Protein AF-A0A9P9ILY7-F1 (afdb_monomer_lite)

Sequence (264 aa):
MGQLRSSLEQYFLDFPSRLLRLRDLEHVYQAEAMVWLHGIYIISYVSRDMFDLMLSNSWASKPEFYSAYEHSLLLAEVIPTVLRLDLGAQTLSPATVFFVLLSSIVTAVALWQFHVPLGEGQSTSILGVPDSLFASVNAHLKLLNAFWQRDTRYDIDLIEAVFTILSTLSKNLDHENYTSLQASLVHLAHYRWCQGGLGINKLTESAVRSGWYPDHQHWQVYVQLVSSTIEADTHQRKMAIESLGRSDARVCQSGFFDLNIRFV

Secondary structure (DSSP, 8-state):
-HHHHHHHHHHHHSS-HHHHBGGG--SHHHHHHHHHHHHHHHHHHS-S-HHHHHT-TTGGGSHHHHHHHHHHHHHHHHHHHHHHH-TT--S--HHHHHHHHHHHHHHHHHHHTTEEE-SSSS-EEE----HHHHHHHHHHHHHHHHHHT-TTTS-HHHHHHHHHHHHHHTS-B-HHHHHHHHHHHHHHHTEEEETTTTEEEEPPHHHHHHHH---HHHHHHHHHHHHHS-STTHHHHHHHHHHHTSSTT-SS-TTB--------

pLDDT: mean 80.29, std 16.29, range [40.22, 98.44]

Radius of gyration: 18.76 Å; chains: 1; bounding box: 50×50×45 Å

Organism: NCBI:txid307937

Structure (mmCIF, N/CA/C/O backbone):
data_AF-A0A9P9ILY7-F1
#
_entry.id   AF-A0A9P9ILY7-F1
#
loop_
_atom_site.group_PDB
_atom_site.id
_atom_site.type_symbol
_atom_site.label_atom_id
_atom_site.label_alt_id
_atom_site.label_comp_id
_atom_site.label_asym_id
_atom_site.label_entity_id
_atom_site.label_seq_id
_atom_site.pdbx_PDB_ins_code
_atom_site.Cartn_x
_atom_site.Cartn_y
_atom_site.Cartn_z
_atom_site.occupancy
_atom_site.B_iso_or_equiv
_atom_site.auth_seq_id
_atom_site.auth_comp_id
_atom_site.auth_asym_id
_atom_site.auth_atom_id
_atom_site.pdbx_PDB_model_num
ATOM 1 N N . MET A 1 1 ? -3.200 -33.135 13.075 1.00 42.03 1 MET A N 1
ATOM 2 C CA . MET A 1 1 ? -3.051 -31.832 12.383 1.00 42.03 1 MET A CA 1
ATOM 3 C C . MET A 1 1 ? -4.179 -31.543 11.393 1.00 42.03 1 MET A C 1
ATOM 5 O O . MET A 1 1 ? -4.686 -30.434 11.439 1.00 42.03 1 MET A O 1
ATOM 9 N N . GLY A 1 2 ? -4.630 -32.502 10.568 1.00 44.59 2 GLY A N 1
ATOM 10 C CA . GLY A 1 2 ? -5.735 -32.277 9.613 1.00 44.59 2 GLY A CA 1
ATOM 11 C C . GLY A 1 2 ? -7.056 -31.806 10.242 1.00 44.59 2 GLY A C 1
ATOM 12 O O . GLY A 1 2 ? -7.640 -30.849 9.761 1.00 44.59 2 GLY A O 1
ATOM 13 N N . GLN A 1 3 ? -7.468 -32.385 11.377 1.00 41.16 3 GLN A N 1
ATOM 14 C CA . GLN A 1 3 ? -8.697 -31.979 12.078 1.00 41.16 3 GLN A CA 1
ATOM 15 C C . GLN A 1 3 ? -8.677 -30.532 12.586 1.00 41.16 3 GLN A C 1
ATOM 17 O O . GLN A 1 3 ? -9.677 -29.846 12.456 1.00 41.16 3 GLN A O 1
ATOM 22 N N . LEU A 1 4 ? -7.547 -30.045 13.117 1.00 45.38 4 LEU A N 1
ATOM 23 C CA . LEU A 1 4 ? -7.445 -28.667 13.613 1.00 45.38 4 LEU A CA 1
ATOM 24 C C . LEU A 1 4 ? -7.577 -27.655 12.466 1.00 45.38 4 LEU A C 1
ATOM 26 O O . LEU A 1 4 ? -8.240 -26.636 12.619 1.00 45.38 4 LEU A O 1
ATOM 30 N N . ARG A 1 5 ? -6.984 -27.970 11.306 1.00 44.09 5 ARG A N 1
ATOM 31 C CA . ARG A 1 5 ? -7.111 -27.170 10.084 1.00 44.09 5 ARG A CA 1
ATOM 32 C C . ARG A 1 5 ? -8.561 -27.129 9.602 1.00 44.09 5 ARG A C 1
ATOM 34 O O . ARG A 1 5 ? -9.082 -26.040 9.410 1.00 44.09 5 ARG A O 1
ATOM 41 N N . SER A 1 6 ? -9.221 -28.283 9.509 1.00 45.59 6 SER A N 1
ATOM 42 C CA . SER A 1 6 ? -10.635 -28.363 9.121 1.00 45.59 6 SER A CA 1
ATOM 43 C C . SER A 1 6 ? -11.555 -27.649 10.113 1.00 45.59 6 SER A C 1
ATOM 45 O O . SER A 1 6 ? -12.516 -27.017 9.704 1.00 45.59 6 SER A O 1
ATOM 47 N N . SER A 1 7 ? -11.257 -27.701 11.414 1.00 50.34 7 SER A N 1
ATOM 48 C CA . SER A 1 7 ? -12.014 -26.983 12.444 1.00 50.34 7 SER A CA 1
ATOM 49 C C . SER A 1 7 ? -11.802 -25.470 12.400 1.00 50.34 7 SER A C 1
ATOM 5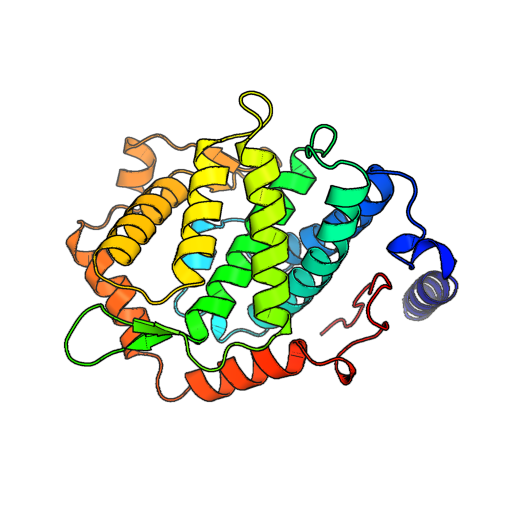1 O O . SER A 1 7 ? -12.748 -24.734 12.655 1.00 50.34 7 SER A O 1
ATOM 53 N N . LEU A 1 8 ? -10.599 -24.994 12.065 1.00 49.47 8 LEU A N 1
ATOM 54 C CA . LEU A 1 8 ? -10.326 -23.567 11.865 1.00 49.47 8 LEU A CA 1
ATOM 55 C C . LEU A 1 8 ? -10.979 -23.044 10.582 1.00 49.47 8 LEU A C 1
ATOM 57 O O . LEU A 1 8 ? -11.620 -22.001 10.628 1.00 49.47 8 LEU A O 1
ATOM 61 N N . GLU A 1 9 ? -10.881 -23.778 9.470 1.00 48.22 9 GLU A N 1
ATOM 62 C CA . GLU A 1 9 ? -11.623 -23.470 8.238 1.00 48.22 9 GLU A CA 1
ATOM 63 C C . GLU A 1 9 ? -13.126 -23.416 8.505 1.00 48.22 9 GLU A C 1
ATOM 65 O O . GLU A 1 9 ? -13.762 -22.421 8.180 1.00 48.22 9 GLU A O 1
ATOM 70 N N . GLN A 1 10 ? -13.685 -24.436 9.160 1.00 52.62 10 GLN A N 1
ATOM 71 C CA . GLN A 1 10 ? -15.107 -24.481 9.492 1.00 52.62 10 GLN A CA 1
ATOM 72 C C . GLN A 1 10 ? -15.509 -23.328 10.422 1.00 52.62 10 GLN A C 1
ATOM 74 O O . GLN A 1 10 ? -16.536 -22.707 10.199 1.00 52.62 10 GLN A O 1
ATOM 79 N N . TYR A 1 11 ? -14.680 -22.970 11.406 1.00 53.69 11 TYR A N 1
ATOM 80 C CA . TYR A 1 11 ? -14.912 -21.815 12.279 1.00 53.69 11 TYR A CA 1
ATOM 81 C C . TYR A 1 11 ? -14.905 -20.478 11.520 1.00 53.69 11 TYR A C 1
ATOM 83 O O . TYR A 1 11 ? -15.702 -19.595 11.827 1.00 53.69 11 TYR A O 1
ATOM 91 N N . PHE A 1 12 ? -14.032 -20.320 10.524 1.00 51.62 12 PHE A N 1
ATOM 92 C CA . PHE A 1 12 ? -14.008 -19.134 9.667 1.00 51.62 12 PHE A CA 1
ATOM 93 C C . PHE A 1 12 ? -15.164 -19.106 8.654 1.00 51.62 12 PHE A C 1
ATOM 95 O O . PHE A 1 12 ? -15.660 -18.028 8.335 1.00 51.62 12 PHE A O 1
ATOM 102 N N . LEU A 1 13 ? -15.628 -20.269 8.192 1.00 50.56 13 LEU A N 1
ATOM 103 C CA . LEU A 1 13 ? -16.811 -20.410 7.334 1.00 50.56 13 LEU A CA 1
ATOM 104 C C . LEU A 1 13 ? -18.122 -20.180 8.108 1.00 50.56 13 LEU A C 1
ATOM 106 O O . LEU A 1 13 ? -19.048 -19.570 7.576 1.00 50.56 13 LEU A O 1
ATOM 110 N N . ASP A 1 14 ? -18.179 -20.619 9.367 1.00 49.53 14 ASP A N 1
ATOM 111 C CA . ASP A 1 14 ? -19.305 -20.431 10.291 1.00 49.53 14 ASP A CA 1
ATOM 112 C C . ASP A 1 14 ? -19.244 -19.075 11.019 1.00 49.53 14 ASP A C 1
ATOM 114 O O . ASP A 1 14 ? -20.145 -18.731 11.794 1.00 49.53 14 ASP A O 1
ATOM 118 N N . PHE A 1 15 ? -18.191 -18.285 10.775 1.00 54.12 15 PHE A N 1
ATOM 119 C CA . PHE A 1 15 ? -18.042 -16.947 11.332 1.00 54.12 15 PHE A CA 1
ATOM 120 C C . PHE A 1 15 ? -19.256 -16.102 10.920 1.00 54.12 15 PHE A C 1
ATOM 122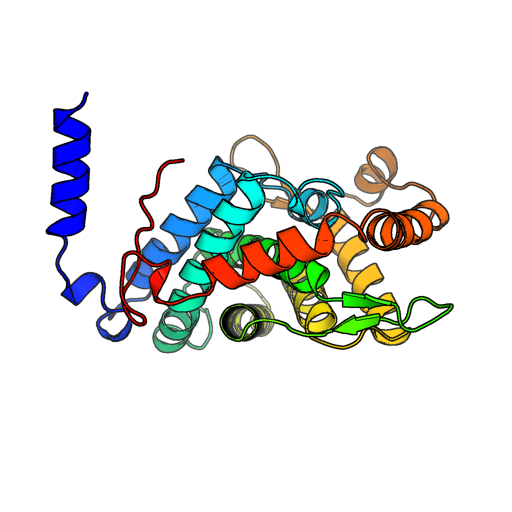 O O . PHE A 1 15 ? -19.678 -16.165 9.761 1.00 54.12 15 PHE A O 1
ATOM 129 N N . PRO A 1 16 ? -19.865 -15.314 11.828 1.00 57.75 16 PRO A N 1
ATOM 130 C CA . PRO A 1 16 ? -21.135 -14.664 11.539 1.00 57.75 16 PRO A CA 1
ATOM 131 C C . PRO A 1 16 ? -21.026 -13.819 10.271 1.00 57.75 16 PRO A C 1
ATOM 133 O O . PRO A 1 16 ? -20.317 -12.818 10.241 1.00 57.75 16 PRO A O 1
ATOM 136 N N . SER A 1 17 ? -21.765 -14.187 9.225 1.00 58.94 17 SER A N 1
ATOM 137 C CA . SER A 1 17 ? -21.685 -13.529 7.912 1.00 58.94 17 SER A CA 1
ATOM 138 C C . SER A 1 17 ? -22.018 -12.032 7.954 1.00 58.94 17 SER A C 1
ATOM 140 O O . SER A 1 17 ? -21.621 -11.278 7.070 1.00 58.94 17 SER A O 1
ATOM 142 N N . ARG A 1 18 ? -22.708 -11.588 9.014 1.00 57.62 18 ARG A N 1
ATOM 143 C CA . ARG A 1 18 ? -22.929 -10.174 9.350 1.00 57.62 18 ARG A CA 1
ATOM 144 C C . ARG A 1 18 ? -21.641 -9.453 9.766 1.00 57.62 18 ARG A C 1
ATOM 146 O O . ARG A 1 18 ? -21.440 -8.328 9.351 1.00 57.62 18 ARG A O 1
ATOM 153 N N . LEU A 1 19 ? -20.743 -10.100 10.511 1.00 58.19 19 LEU A N 1
ATOM 154 C CA . LEU A 1 19 ? -19.447 -9.525 10.905 1.00 58.19 19 LEU A CA 1
ATOM 155 C C . LEU A 1 19 ? -18.452 -9.447 9.741 1.00 58.19 19 LEU A C 1
ATOM 157 O O . LEU A 1 19 ? -17.488 -8.695 9.815 1.00 58.19 19 LEU A O 1
ATOM 161 N N . LEU A 1 20 ? -18.691 -10.204 8.666 1.00 75.31 20 LEU A N 1
ATOM 162 C CA . LEU A 1 20 ? -17.900 -10.120 7.441 1.00 75.31 20 LEU A CA 1
ATOM 163 C C . LEU A 1 20 ? -18.381 -8.990 6.528 1.00 75.31 20 LEU A C 1
ATOM 165 O O . LEU A 1 20 ? -17.623 -8.521 5.694 1.00 75.31 20 LEU A O 1
ATOM 169 N N . ARG A 1 21 ? -19.618 -8.504 6.653 1.00 86.38 21 ARG A N 1
ATOM 170 C CA . ARG A 1 21 ? -20.093 -7.397 5.816 1.00 86.38 21 ARG A CA 1
ATOM 171 C C . ARG A 1 21 ? -19.464 -6.093 6.276 1.00 86.38 21 ARG A C 1
ATOM 173 O O . ARG A 1 21 ? -19.752 -5.606 7.363 1.00 86.38 21 ARG A O 1
ATOM 180 N N . LEU A 1 22 ? -18.697 -5.461 5.398 1.00 88.00 22 LEU A N 1
ATOM 181 C CA . LEU A 1 22 ? -17.999 -4.208 5.698 1.00 88.00 22 LEU A CA 1
ATOM 182 C C . LEU A 1 22 ? -18.965 -3.086 6.121 1.00 88.00 22 LEU A C 1
ATOM 184 O O . LEU A 1 22 ? -18.689 -2.287 7.016 1.00 88.00 22 LEU A O 1
ATOM 188 N N . ARG A 1 23 ? -20.158 -3.055 5.521 1.00 89.62 23 ARG A N 1
ATOM 189 C CA . ARG A 1 23 ? -21.201 -2.078 5.870 1.00 89.62 23 ARG A CA 1
ATOM 190 C C . ARG A 1 23 ? -21.805 -2.287 7.267 1.00 89.62 23 ARG A C 1
ATOM 192 O O . ARG A 1 23 ? -22.348 -1.336 7.814 1.00 89.62 23 ARG A O 1
ATOM 199 N N . ASP A 1 24 ? -21.724 -3.503 7.806 1.00 89.06 24 ASP A N 1
ATOM 200 C CA . ASP A 1 24 ? -22.320 -3.878 9.092 1.00 89.06 24 ASP A CA 1
ATOM 201 C C . ASP A 1 24 ? -21.330 -3.620 10.257 1.00 89.06 24 ASP A C 1
ATOM 203 O O . ASP A 1 24 ? -21.686 -3.816 11.415 1.00 89.06 24 ASP A O 1
ATOM 207 N N . LEU A 1 25 ? -20.096 -3.163 9.981 1.00 88.50 25 LEU A N 1
ATOM 208 C CA . LEU A 1 25 ? -19.143 -2.767 11.025 1.00 88.50 25 LEU A CA 1
ATOM 209 C C . LEU A 1 25 ? -19.593 -1.479 11.722 1.00 88.50 25 LEU A C 1
ATOM 211 O O . LEU A 1 25 ? -19.920 -0.484 11.065 1.00 88.50 25 LEU A O 1
ATOM 215 N N . GLU A 1 26 ? -19.545 -1.479 13.050 1.00 90.31 26 GLU A N 1
ATOM 216 C CA . GLU A 1 26 ? -20.004 -0.373 13.903 1.00 90.31 26 GLU A CA 1
ATOM 217 C C . GLU A 1 26 ? -18.848 0.334 14.616 1.00 90.31 26 GLU A C 1
ATOM 219 O O . GLU A 1 26 ? -18.979 1.489 15.026 1.00 90.31 26 GLU A O 1
ATOM 224 N N . HIS A 1 27 ? -17.699 -0.332 14.753 1.00 89.75 27 HIS A N 1
ATOM 225 C CA . HIS A 1 27 ? -16.575 0.173 15.530 1.00 89.75 27 HIS A CA 1
ATOM 226 C C . HIS A 1 27 ? -15.256 0.116 14.766 1.00 89.75 27 HIS A C 1
ATOM 228 O O . HIS A 1 27 ? -14.962 -0.849 14.061 1.00 89.75 27 HIS A O 1
ATOM 234 N N . VAL A 1 28 ? -14.419 1.133 14.981 1.00 91.00 28 VAL A N 1
ATOM 235 C CA . VAL A 1 28 ? -13.117 1.283 14.313 1.00 91.00 28 VAL A CA 1
ATOM 236 C C . VAL A 1 28 ? -12.218 0.068 14.536 1.00 91.00 28 VAL A C 1
ATOM 238 O O . VAL A 1 28 ? -11.652 -0.442 13.576 1.00 91.00 28 VAL A O 1
ATOM 241 N N . TYR A 1 29 ? -12.164 -0.467 15.762 1.00 89.62 29 TYR A N 1
ATOM 242 C CA . TYR A 1 29 ? -11.319 -1.623 16.082 1.00 89.62 29 TYR A CA 1
ATOM 243 C C . TYR A 1 29 ? -11.669 -2.880 15.262 1.00 89.62 29 TYR A C 1
ATOM 245 O O . TYR A 1 29 ? -10.809 -3.731 15.051 1.00 89.62 29 TYR A O 1
ATOM 253 N N . GLN A 1 30 ? -12.916 -3.015 14.787 1.00 91.06 30 GLN A N 1
ATOM 254 C CA . GLN A 1 30 ? -13.325 -4.138 13.937 1.00 91.06 30 GLN A CA 1
ATOM 255 C C . GLN A 1 30 ? -12.697 -4.007 12.547 1.00 91.06 30 GLN A C 1
ATOM 257 O O . GLN A 1 30 ? -12.145 -4.970 12.021 1.00 91.06 30 GLN A O 1
ATOM 262 N N . ALA A 1 31 ? -12.735 -2.798 11.982 1.00 92.00 31 ALA A N 1
ATOM 263 C CA . ALA A 1 31 ? -12.084 -2.499 10.713 1.00 92.00 31 ALA A CA 1
ATOM 264 C C . ALA A 1 31 ? -10.550 -2.566 10.842 1.00 92.00 31 ALA A C 1
ATOM 266 O O . ALA A 1 31 ? -9.883 -3.075 9.945 1.00 92.00 31 ALA A O 1
ATOM 267 N N . GLU A 1 32 ? -9.979 -2.138 11.972 1.00 93.62 32 GLU A N 1
ATOM 268 C CA . GLU A 1 32 ? -8.547 -2.313 12.241 1.00 93.62 32 GLU A CA 1
ATOM 269 C C . GLU A 1 32 ? -8.145 -3.782 12.284 1.00 93.62 32 GLU A C 1
ATOM 271 O O . GLU A 1 32 ? -7.159 -4.145 11.655 1.00 93.62 32 GLU A O 1
ATOM 276 N N . ALA A 1 33 ? -8.912 -4.642 12.957 1.00 91.06 33 ALA A N 1
ATOM 277 C CA . ALA A 1 33 ? -8.620 -6.073 13.003 1.00 91.06 33 ALA A CA 1
ATOM 278 C C . ALA A 1 33 ? -8.577 -6.700 11.596 1.00 91.06 33 ALA A C 1
ATOM 280 O O . ALA A 1 33 ? -7.723 -7.543 11.318 1.00 91.06 33 ALA A O 1
ATOM 281 N N . MET A 1 34 ? -9.449 -6.247 10.691 1.00 92.25 34 MET A N 1
ATOM 282 C CA . MET A 1 34 ? -9.445 -6.659 9.285 1.00 92.25 34 MET A CA 1
ATOM 283 C C . MET A 1 34 ? -8.199 -6.166 8.533 1.00 92.25 34 MET A C 1
ATOM 285 O O . MET A 1 34 ? -7.558 -6.947 7.830 1.00 92.25 34 MET A O 1
ATOM 289 N N . VAL A 1 35 ? -7.802 -4.902 8.728 1.00 94.12 35 VAL A N 1
ATOM 290 C CA . VAL A 1 35 ? -6.542 -4.361 8.182 1.00 94.12 35 VAL A CA 1
ATOM 291 C C . VAL A 1 35 ? -5.338 -5.137 8.718 1.00 94.12 35 VAL A C 1
ATOM 293 O O . VAL A 1 35 ? -4.435 -5.482 7.958 1.00 94.12 35 VAL A O 1
ATOM 296 N N . TRP A 1 36 ? -5.326 -5.444 10.014 1.00 93.38 36 TRP A N 1
ATOM 297 C CA . TRP A 1 36 ? -4.245 -6.174 10.666 1.00 93.38 36 TRP A CA 1
ATOM 298 C C . TRP A 1 36 ? -4.113 -7.588 10.132 1.00 93.38 36 TRP A C 1
ATOM 300 O O . TRP A 1 36 ? -2.989 -8.036 9.952 1.00 93.38 36 TRP A O 1
ATOM 310 N N . LEU A 1 37 ? -5.213 -8.288 9.849 1.00 91.06 37 LEU A N 1
ATOM 311 C CA . LEU A 1 37 ? -5.141 -9.640 9.297 1.00 91.06 37 LEU A CA 1
ATOM 312 C C . LEU A 1 37 ? -4.317 -9.664 8.001 1.00 91.06 37 LEU A C 1
ATOM 314 O O . LEU A 1 37 ? -3.371 -10.441 7.875 1.00 91.06 37 LEU A O 1
ATOM 318 N N . HIS A 1 38 ? -4.638 -8.774 7.062 1.00 91.69 38 HIS A N 1
ATOM 319 C CA . HIS A 1 38 ? -3.914 -8.667 5.796 1.00 91.69 38 HIS A CA 1
ATOM 320 C C . HIS A 1 38 ? -2.511 -8.086 5.977 1.00 91.69 38 HIS A C 1
ATOM 322 O O . HIS A 1 38 ? -1.553 -8.595 5.400 1.00 91.69 38 HIS A O 1
ATOM 328 N N . GLY A 1 39 ? -2.359 -7.075 6.832 1.00 91.75 39 GLY A N 1
ATOM 329 C CA . GLY A 1 39 ? -1.067 -6.472 7.142 1.00 91.75 39 GLY A CA 1
ATOM 330 C C . GLY A 1 39 ? -0.072 -7.459 7.757 1.00 91.75 39 GLY A C 1
ATOM 331 O O . GLY A 1 39 ? 1.080 -7.515 7.326 1.00 91.75 39 GLY A O 1
ATOM 332 N N . ILE A 1 40 ? -0.521 -8.282 8.712 1.00 89.75 40 ILE A N 1
ATOM 333 C CA . ILE A 1 40 ? 0.273 -9.343 9.351 1.00 89.75 40 ILE A CA 1
ATOM 334 C C . ILE A 1 40 ? 0.734 -10.355 8.311 1.00 89.75 40 ILE A C 1
ATOM 336 O O . ILE A 1 40 ? 1.887 -10.783 8.349 1.00 89.75 40 ILE A O 1
ATOM 340 N N . TYR A 1 41 ? -0.133 -10.722 7.370 1.00 87.12 41 TYR A N 1
ATOM 341 C CA . TYR A 1 41 ? 0.249 -11.626 6.296 1.00 87.12 41 TYR A CA 1
ATOM 342 C C . TYR A 1 41 ? 1.381 -11.025 5.449 1.00 87.12 41 TYR A C 1
ATOM 344 O O . TYR A 1 41 ? 2.425 -11.659 5.285 1.00 87.12 41 TYR A O 1
ATOM 352 N N . ILE A 1 42 ? 1.231 -9.774 4.998 1.00 89.44 42 ILE A N 1
ATOM 353 C CA . ILE A 1 42 ? 2.251 -9.087 4.190 1.00 89.44 42 ILE A CA 1
ATOM 354 C C . ILE A 1 42 ? 3.599 -9.042 4.932 1.00 89.44 42 ILE A C 1
ATOM 356 O O . ILE A 1 42 ? 4.625 -9.389 4.357 1.00 89.44 42 ILE A O 1
ATOM 360 N N . ILE A 1 43 ? 3.632 -8.695 6.223 1.00 88.31 43 ILE A N 1
ATOM 361 C CA . ILE A 1 43 ? 4.909 -8.625 6.965 1.00 88.31 43 ILE A CA 1
ATOM 362 C C . ILE A 1 43 ? 5.531 -9.989 7.275 1.00 88.31 43 ILE A C 1
ATOM 364 O O . ILE A 1 43 ? 6.728 -10.054 7.557 1.00 88.31 43 ILE A O 1
ATOM 368 N N . SER A 1 44 ? 4.720 -11.048 7.307 1.00 82.81 44 SER A N 1
ATOM 369 C CA . SER A 1 44 ? 5.154 -12.391 7.704 1.00 82.81 44 SER A CA 1
ATOM 370 C C . SER A 1 44 ? 5.753 -13.158 6.530 1.00 82.81 44 SER A C 1
ATOM 372 O O . SER A 1 44 ? 6.707 -13.909 6.723 1.00 82.81 44 SER A O 1
ATOM 374 N N . TYR A 1 45 ? 5.212 -12.957 5.326 1.00 78.44 45 TYR A N 1
ATOM 375 C CA . TYR A 1 45 ? 5.622 -13.670 4.111 1.00 78.44 45 TYR A CA 1
ATOM 376 C C . TYR A 1 45 ? 6.458 -12.820 3.146 1.00 78.44 45 TYR A C 1
ATOM 378 O O . TYR A 1 45 ? 7.001 -13.346 2.177 1.00 78.44 45 TYR A O 1
ATOM 386 N N . VAL A 1 46 ? 6.600 -11.521 3.416 1.00 83.81 46 VAL A N 1
ATOM 387 C CA . VAL A 1 46 ? 7.423 -10.596 2.626 1.00 83.81 46 VAL A CA 1
ATOM 388 C C . VAL A 1 46 ? 8.416 -9.849 3.533 1.00 83.81 46 VAL A C 1
ATOM 390 O O . VAL A 1 46 ? 8.631 -10.199 4.693 1.00 83.81 46 VAL A O 1
ATOM 393 N N . SER A 1 47 ? 9.067 -8.812 3.000 1.00 80.81 47 SER A N 1
ATOM 394 C CA . SER A 1 47 ? 9.890 -7.888 3.770 1.00 80.81 47 SER A CA 1
ATOM 395 C C . SER A 1 47 ? 9.017 -6.874 4.507 1.00 80.81 47 SER A C 1
ATOM 397 O O . SER A 1 47 ? 7.923 -6.517 4.078 1.00 80.81 47 SER A O 1
ATOM 399 N N . ARG A 1 48 ? 9.552 -6.371 5.617 1.00 81.75 48 ARG A N 1
ATOM 400 C CA . ARG A 1 48 ? 8.987 -5.262 6.400 1.00 81.75 48 ARG A CA 1
ATOM 401 C C . ARG A 1 48 ? 9.557 -3.908 5.975 1.00 81.75 48 ARG A C 1
ATOM 403 O O . ARG A 1 48 ? 9.100 -2.869 6.442 1.00 81.75 48 ARG A O 1
ATOM 410 N N . ASP A 1 49 ? 10.579 -3.936 5.126 1.00 86.12 49 ASP A N 1
ATOM 411 C CA . ASP A 1 49 ? 11.334 -2.769 4.706 1.00 86.12 49 ASP A CA 1
ATOM 412 C C . ASP A 1 49 ? 10.772 -2.209 3.396 1.00 86.12 49 ASP A C 1
ATOM 414 O O . ASP A 1 49 ? 10.966 -2.774 2.320 1.00 86.12 49 ASP A O 1
ATOM 418 N N . MET A 1 50 ? 10.025 -1.111 3.509 1.00 89.81 50 MET A N 1
ATOM 419 C CA . MET A 1 50 ? 9.325 -0.487 2.386 1.00 89.81 50 MET A CA 1
ATOM 420 C C . MET A 1 50 ? 10.273 -0.006 1.284 1.00 89.81 50 MET A C 1
ATOM 422 O O . MET A 1 50 ? 9.932 -0.096 0.105 1.00 89.81 50 MET A O 1
ATOM 426 N N . PHE A 1 51 ? 11.458 0.479 1.655 1.00 86.31 51 PHE A N 1
ATOM 427 C CA . PHE A 1 51 ? 12.448 0.938 0.689 1.00 86.31 51 PHE A CA 1
ATOM 428 C C . PHE A 1 51 ? 13.000 -0.232 -0.128 1.00 86.31 51 PHE A C 1
ATOM 430 O O . PHE A 1 51 ? 12.996 -0.181 -1.358 1.00 86.31 51 PHE A O 1
ATOM 437 N N . ASP A 1 52 ? 13.392 -1.322 0.538 1.00 82.94 52 ASP A N 1
ATOM 438 C CA . ASP A 1 52 ? 13.910 -2.508 -0.152 1.00 82.94 52 ASP A CA 1
ATOM 439 C C . ASP A 1 52 ? 12.856 -3.135 -1.081 1.00 82.94 52 ASP A C 1
ATOM 441 O O . ASP A 1 52 ? 13.196 -3.624 -2.158 1.00 82.94 52 ASP A O 1
ATOM 445 N N . LEU A 1 53 ? 11.575 -3.112 -0.690 1.00 86.62 53 LEU A N 1
ATOM 446 C CA . LEU A 1 53 ? 10.476 -3.594 -1.532 1.00 86.62 53 LEU A CA 1
ATOM 447 C C . LEU A 1 53 ? 10.312 -2.759 -2.805 1.00 86.62 53 LEU A C 1
ATOM 449 O O . LEU A 1 53 ? 10.218 -3.335 -3.889 1.00 86.62 53 LEU A O 1
ATOM 453 N N . MET A 1 54 ? 10.322 -1.426 -2.692 1.00 85.19 54 MET A N 1
ATOM 454 C CA . MET A 1 54 ? 10.212 -0.523 -3.848 1.00 85.19 54 MET A CA 1
ATOM 455 C C . MET A 1 54 ? 11.329 -0.731 -4.871 1.00 85.19 54 MET A C 1
ATOM 457 O O . MET A 1 54 ? 11.106 -0.547 -6.065 1.00 85.19 54 MET A O 1
ATOM 461 N N . LEU A 1 55 ? 12.524 -1.100 -4.411 1.00 78.69 55 LEU A N 1
ATOM 462 C CA . LEU A 1 55 ? 13.718 -1.195 -5.253 1.00 78.69 55 LEU A CA 1
ATOM 463 C C . LEU A 1 55 ? 14.107 -2.614 -5.631 1.00 78.69 55 LEU A C 1
ATOM 465 O O . LEU A 1 55 ? 15.138 -2.833 -6.264 1.00 78.69 55 LEU A O 1
ATOM 469 N N . SER A 1 56 ? 13.318 -3.610 -5.250 1.00 77.56 56 SER A N 1
ATOM 470 C CA . SER A 1 56 ? 13.661 -4.982 -5.578 1.00 77.56 56 SER A CA 1
ATOM 471 C C . SER A 1 56 ? 13.345 -5.296 -7.042 1.00 77.56 56 SER A C 1
ATOM 473 O O . SER A 1 56 ? 12.213 -5.622 -7.395 1.00 77.56 56 SER A O 1
ATOM 475 N N . ASN A 1 57 ? 14.379 -5.303 -7.886 1.00 69.81 57 ASN A N 1
ATOM 476 C CA . ASN A 1 57 ? 14.264 -5.563 -9.331 1.00 69.81 57 ASN A CA 1
ATOM 477 C C . ASN A 1 57 ? 13.631 -6.917 -9.693 1.00 69.81 57 ASN A C 1
ATOM 479 O O . ASN A 1 57 ? 13.131 -7.087 -10.798 1.00 69.81 57 ASN A O 1
ATOM 483 N N . SER A 1 58 ? 13.677 -7.897 -8.787 1.00 79.88 58 SER A N 1
ATOM 484 C CA . SER A 1 58 ? 13.150 -9.247 -9.036 1.00 79.88 58 SER A CA 1
ATOM 485 C C . SER A 1 58 ? 11.856 -9.546 -8.293 1.00 79.88 58 SER A C 1
ATOM 487 O O . SER A 1 58 ? 11.224 -10.556 -8.583 1.00 79.88 58 SER A O 1
ATOM 489 N N . TRP A 1 59 ? 11.460 -8.721 -7.319 1.00 84.31 59 TRP A N 1
ATOM 490 C CA . TRP A 1 59 ? 10.371 -9.082 -6.414 1.00 84.31 59 TRP A CA 1
ATOM 491 C C . TRP A 1 59 ? 9.025 -9.184 -7.126 1.00 84.31 59 TRP A C 1
ATOM 493 O O . TRP A 1 59 ? 8.304 -10.143 -6.877 1.00 84.31 59 TRP A O 1
ATOM 503 N N . ALA A 1 60 ? 8.743 -8.297 -8.084 1.00 85.69 60 ALA A N 1
ATOM 504 C CA . ALA A 1 60 ? 7.520 -8.357 -8.889 1.00 85.69 60 ALA A CA 1
ATOM 505 C C . ALA A 1 60 ? 7.373 -9.668 -9.692 1.00 85.69 60 ALA A C 1
ATOM 507 O O . ALA A 1 60 ? 6.266 -10.036 -10.074 1.00 85.69 60 ALA A O 1
ATOM 508 N N . SER A 1 61 ? 8.467 -10.396 -9.936 1.00 85.00 61 SER A N 1
ATOM 509 C CA . SER A 1 61 ? 8.448 -11.704 -10.606 1.00 85.00 61 SER A CA 1
ATOM 510 C C . SER A 1 61 ? 8.254 -12.881 -9.643 1.00 85.00 61 SER A C 1
ATOM 512 O O . SER A 1 61 ? 8.202 -14.028 -10.085 1.00 85.00 61 SER A O 1
ATOM 514 N N . LYS A 1 62 ? 8.169 -12.641 -8.329 1.00 86.44 62 LYS A N 1
ATOM 515 C CA . LYS A 1 62 ? 8.098 -13.695 -7.311 1.00 86.44 62 LYS A CA 1
ATOM 516 C C . LYS A 1 62 ? 6.656 -13.974 -6.850 1.00 86.44 62 LYS A C 1
ATOM 518 O O . LYS A 1 62 ? 5.878 -13.029 -6.720 1.00 86.44 62 LYS A O 1
ATOM 523 N N . PRO A 1 63 ? 6.294 -15.232 -6.530 1.00 88.06 63 PRO A N 1
ATOM 524 C CA . PRO A 1 63 ? 4.984 -15.587 -5.963 1.00 88.06 63 PRO A CA 1
ATOM 525 C C . PRO A 1 63 ? 4.586 -14.760 -4.731 1.00 88.06 63 PRO A C 1
ATOM 527 O O . PRO A 1 63 ? 3.426 -14.382 -4.574 1.00 88.06 63 PRO A O 1
ATOM 530 N N . GLU A 1 64 ? 5.558 -14.431 -3.883 1.00 89.00 64 GLU A N 1
ATOM 531 C CA . GLU A 1 64 ? 5.376 -13.661 -2.655 1.00 89.00 64 GLU A CA 1
ATOM 532 C C . GLU A 1 64 ? 4.831 -12.255 -2.933 1.00 89.00 64 GLU A C 1
ATOM 534 O O . GLU A 1 64 ? 4.030 -11.748 -2.151 1.00 89.00 64 GLU A O 1
ATOM 539 N N . PHE A 1 65 ? 5.215 -11.632 -4.055 1.00 90.31 65 PHE A N 1
ATOM 540 C CA . PHE A 1 65 ? 4.659 -10.340 -4.466 1.00 90.31 65 PHE A CA 1
ATOM 541 C C . PHE A 1 65 ? 3.170 -10.450 -4.791 1.00 90.31 65 PHE A C 1
ATOM 543 O O . PHE A 1 65 ? 2.384 -9.641 -4.311 1.00 90.31 65 PHE A O 1
ATOM 550 N N . TYR A 1 66 ? 2.766 -11.464 -5.556 1.00 89.81 66 TYR A N 1
ATOM 551 C CA . TYR A 1 66 ? 1.367 -11.655 -5.943 1.00 89.81 66 TYR A CA 1
ATOM 552 C C . TYR A 1 66 ? 0.470 -11.929 -4.738 1.00 89.81 66 TYR A C 1
ATOM 554 O O . TYR A 1 66 ? -0.609 -11.352 -4.633 1.00 89.81 66 TYR A O 1
ATOM 562 N N . SER A 1 67 ? 0.949 -12.737 -3.790 1.00 89.31 67 SER A N 1
ATOM 563 C CA . SER A 1 67 ? 0.240 -12.971 -2.532 1.00 89.31 67 SER A CA 1
ATOM 564 C C . SER A 1 67 ? 0.124 -11.680 -1.708 1.00 89.31 67 SER A C 1
ATOM 566 O O . SER A 1 67 ? -0.958 -11.332 -1.238 1.00 89.31 67 SER A O 1
ATOM 568 N N . ALA A 1 68 ? 1.202 -10.898 -1.598 1.00 92.06 68 ALA A N 1
ATOM 569 C CA . ALA A 1 68 ? 1.169 -9.607 -0.913 1.00 92.06 68 ALA A CA 1
ATOM 570 C C . ALA A 1 68 ? 0.224 -8.604 -1.586 1.00 92.06 68 ALA A C 1
ATOM 572 O O . ALA A 1 68 ? -0.487 -7.865 -0.905 1.00 92.06 68 ALA A O 1
ATOM 573 N N . TYR A 1 69 ? 0.212 -8.584 -2.917 1.00 93.62 69 TYR A N 1
ATOM 574 C CA . TYR A 1 69 ? -0.646 -7.723 -3.716 1.00 93.62 69 TYR A CA 1
ATOM 575 C C . TYR A 1 69 ? -2.122 -8.073 -3.538 1.00 93.62 69 TYR A C 1
ATOM 577 O O . TYR A 1 69 ? -2.936 -7.175 -3.333 1.00 93.62 69 TYR A O 1
ATOM 585 N N . GLU A 1 70 ? -2.467 -9.358 -3.518 1.00 92.06 70 GLU A N 1
ATOM 586 C CA . GLU A 1 70 ? -3.826 -9.807 -3.218 1.00 92.06 70 GLU A CA 1
ATOM 587 C C . GLU A 1 70 ? -4.279 -9.310 -1.836 1.00 92.06 70 GLU A C 1
ATOM 589 O O . GLU A 1 70 ? -5.329 -8.683 -1.711 1.00 92.06 70 GLU A O 1
ATOM 594 N N . HIS A 1 71 ? -3.450 -9.469 -0.801 1.00 92.56 71 HIS A N 1
ATOM 595 C CA . HIS A 1 71 ? -3.756 -8.933 0.529 1.00 92.56 71 HIS A CA 1
ATOM 596 C C . HIS A 1 71 ? -3.813 -7.402 0.575 1.00 92.56 71 HIS A C 1
ATOM 598 O O . HIS A 1 71 ? -4.601 -6.844 1.339 1.00 92.56 71 HIS A O 1
ATOM 604 N N . SER A 1 72 ? -3.028 -6.717 -0.254 1.00 95.19 72 SER A N 1
ATOM 605 C CA . SER A 1 72 ? -3.090 -5.264 -0.400 1.00 95.19 72 SER A CA 1
ATOM 606 C C . SER A 1 72 ? -4.417 -4.804 -1.017 1.00 95.19 72 SER A C 1
ATOM 608 O O . SER A 1 72 ? -5.014 -3.842 -0.528 1.00 95.19 72 SER A O 1
ATOM 610 N N . LEU A 1 73 ? -4.932 -5.519 -2.026 1.00 94.25 73 LEU A N 1
ATOM 611 C CA . LEU A 1 73 ? -6.262 -5.271 -2.594 1.00 94.25 73 LEU A CA 1
ATOM 612 C C . LEU A 1 73 ? -7.364 -5.459 -1.546 1.00 94.25 73 LEU A C 1
ATOM 614 O O . LEU A 1 73 ? -8.221 -4.590 -1.393 1.00 94.25 73 LEU A O 1
ATOM 618 N N . LEU A 1 74 ? -7.319 -6.559 -0.794 1.00 92.88 74 LEU A N 1
ATOM 619 C CA . LEU A 1 74 ? -8.319 -6.860 0.234 1.00 92.88 74 LEU A CA 1
ATOM 620 C C . LEU A 1 74 ? -8.292 -5.843 1.378 1.00 92.88 74 LEU A C 1
ATOM 622 O O . LEU A 1 74 ? -9.339 -5.377 1.824 1.00 92.88 74 LEU A O 1
ATOM 626 N N . LEU A 1 75 ? -7.101 -5.419 1.805 1.00 94.81 75 LEU A N 1
ATOM 627 C CA . LEU A 1 75 ? -6.938 -4.335 2.772 1.00 94.81 75 LEU A CA 1
ATOM 628 C C . LEU A 1 75 ? -7.565 -3.037 2.251 1.00 94.81 75 LEU A C 1
ATOM 630 O O . LEU A 1 75 ? -8.276 -2.359 2.997 1.00 94.81 75 LEU A O 1
ATOM 634 N N . ALA A 1 76 ? -7.364 -2.711 0.972 1.00 96.00 76 ALA A N 1
ATOM 635 C CA . ALA A 1 76 ? -7.928 -1.512 0.361 1.00 96.00 76 ALA A CA 1
ATOM 636 C C . ALA A 1 76 ? -9.463 -1.476 0.400 1.00 96.00 76 ALA A C 1
ATOM 638 O O . ALA A 1 76 ? -10.052 -0.401 0.498 1.00 96.00 76 ALA A O 1
ATOM 639 N N . GLU A 1 77 ? -10.123 -2.633 0.379 1.00 93.94 77 GLU A N 1
ATOM 640 C CA . GLU A 1 77 ? -11.584 -2.733 0.481 1.00 93.94 77 GLU A CA 1
ATOM 641 C C . GLU A 1 77 ? -12.105 -2.405 1.879 1.00 93.94 77 GLU A C 1
ATOM 643 O O . GLU A 1 77 ? -13.227 -1.916 2.028 1.00 93.94 77 GLU A O 1
ATOM 648 N N . VAL A 1 78 ? -11.277 -2.594 2.907 1.00 95.00 78 VAL A N 1
ATOM 649 C CA . VAL A 1 78 ? -11.601 -2.224 4.288 1.00 95.00 78 VAL A CA 1
ATOM 650 C C . VAL A 1 78 ? -11.500 -0.705 4.489 1.00 95.00 78 VAL A C 1
ATOM 652 O O . VAL A 1 78 ? -12.262 -0.133 5.273 1.00 95.00 78 VAL A O 1
ATOM 655 N N . ILE A 1 79 ? -10.618 -0.017 3.751 1.00 96.00 79 ILE A N 1
ATOM 656 C CA . ILE A 1 79 ? -10.323 1.417 3.928 1.00 96.00 79 ILE A CA 1
ATOM 657 C C . ILE A 1 79 ? -11.565 2.330 3.853 1.00 96.00 79 ILE A C 1
ATOM 659 O O . ILE A 1 79 ? -11.716 3.180 4.734 1.00 96.00 79 ILE A O 1
ATOM 663 N N . PRO A 1 80 ? -12.491 2.200 2.880 1.00 95.75 80 PRO A N 1
ATOM 664 C CA . PRO A 1 80 ? -13.718 2.998 2.871 1.00 95.75 80 PRO A CA 1
ATOM 665 C C . PRO A 1 80 ? -14.527 2.872 4.164 1.00 95.75 80 PRO A C 1
ATOM 667 O O . PRO A 1 80 ? -15.126 3.843 4.621 1.00 95.75 80 PRO A O 1
ATOM 670 N N . THR A 1 81 ? -14.519 1.689 4.779 1.00 94.88 81 THR A N 1
ATOM 671 C CA . THR A 1 81 ? -15.193 1.453 6.057 1.00 94.88 81 THR A CA 1
ATOM 672 C C . THR A 1 81 ? -14.431 2.073 7.218 1.00 94.88 81 THR A C 1
ATOM 674 O O . THR A 1 81 ? -15.058 2.683 8.081 1.00 94.88 81 THR A O 1
ATOM 677 N N . VAL A 1 82 ? -13.097 2.001 7.209 1.00 94.88 82 VAL A N 1
ATOM 678 C CA . VAL A 1 82 ? -12.247 2.730 8.164 1.00 94.88 82 VAL A CA 1
ATOM 679 C C . VAL A 1 82 ? -12.579 4.222 8.136 1.00 94.88 82 VAL A C 1
ATOM 681 O O . VAL A 1 82 ? -12.905 4.789 9.171 1.00 94.88 82 VAL A O 1
ATOM 684 N N . LEU A 1 83 ? -12.600 4.841 6.953 1.00 94.62 83 LEU A N 1
ATOM 685 C CA . LEU A 1 83 ? -12.923 6.264 6.791 1.00 94.62 83 LEU A CA 1
ATOM 686 C C . LEU A 1 83 ? -14.393 6.593 7.095 1.00 94.62 83 LEU A C 1
ATOM 688 O O . LEU A 1 83 ? -14.706 7.710 7.488 1.00 94.62 83 LEU A O 1
ATOM 692 N N . ARG A 1 84 ? -15.323 5.647 6.942 1.00 95.25 84 ARG A N 1
ATOM 693 C CA . ARG A 1 84 ? -16.715 5.840 7.378 1.00 95.25 84 ARG A CA 1
ATOM 694 C C . ARG A 1 84 ? -16.823 5.902 8.903 1.00 95.25 84 ARG A C 1
ATOM 696 O O . ARG A 1 84 ? -17.607 6.694 9.419 1.00 95.25 84 ARG A O 1
ATOM 703 N N . LEU A 1 85 ? -16.089 5.039 9.602 1.00 93.81 85 LEU A N 1
ATOM 704 C CA . LEU A 1 85 ? -16.128 4.912 11.063 1.00 93.81 85 LEU A CA 1
ATOM 705 C C . LEU A 1 85 ? -15.243 5.949 11.766 1.00 93.81 85 LEU A C 1
ATOM 707 O O . LEU A 1 85 ? -15.554 6.372 12.875 1.00 93.81 85 LEU A O 1
ATOM 711 N N . ASP A 1 86 ? -14.166 6.372 11.111 1.00 91.38 86 ASP A N 1
ATOM 712 C CA . ASP A 1 86 ? -13.209 7.362 11.590 1.00 91.38 86 ASP A CA 1
ATOM 713 C C . ASP A 1 86 ? -12.704 8.211 10.416 1.00 91.38 86 ASP A C 1
ATOM 715 O O . ASP A 1 86 ? -11.593 8.039 9.913 1.00 91.38 86 ASP A O 1
ATOM 719 N N . LEU A 1 87 ? -13.547 9.148 9.969 1.00 87.62 87 LEU A N 1
ATOM 720 C CA . LEU A 1 87 ? -13.281 10.021 8.815 1.00 87.62 87 LEU A CA 1
ATOM 721 C C . LEU A 1 87 ? -11.949 10.764 8.915 1.00 87.62 87 LEU A C 1
ATOM 723 O O . LEU A 1 87 ? -11.322 11.072 7.905 1.00 87.62 87 LEU A O 1
ATOM 727 N N . GLY A 1 88 ? -11.528 11.063 10.141 1.00 83.75 88 GLY A N 1
ATOM 728 C CA . GLY A 1 88 ? -10.296 11.772 10.417 1.00 83.75 88 GLY A CA 1
ATOM 729 C C . GLY A 1 88 ? -9.097 10.883 10.720 1.00 83.75 88 GLY A C 1
ATOM 730 O O . GLY A 1 88 ? -8.064 11.456 11.058 1.00 83.75 88 GLY A O 1
ATOM 731 N N . ALA A 1 89 ? -9.235 9.553 10.678 1.00 85.56 89 ALA A N 1
ATOM 732 C CA . ALA A 1 89 ? -8.205 8.600 11.093 1.00 85.56 89 ALA A CA 1
ATOM 733 C C . ALA A 1 89 ? -7.628 8.887 12.504 1.00 85.56 89 ALA A C 1
ATOM 735 O O . ALA A 1 89 ? -6.436 8.698 12.772 1.00 85.56 89 ALA A O 1
ATOM 736 N N . GLN A 1 90 ? -8.475 9.390 13.408 1.00 84.00 90 GLN A N 1
ATOM 737 C CA . GLN A 1 90 ? -8.093 9.928 14.713 1.00 84.00 90 GLN A CA 1
ATOM 738 C C . GLN A 1 90 ? -7.747 8.859 15.742 1.00 84.00 90 GLN A C 1
ATOM 740 O O . GLN A 1 90 ? -6.958 9.129 16.644 1.00 84.00 90 GLN A O 1
ATOM 745 N N . THR A 1 91 ? -8.333 7.671 15.624 1.00 88.12 91 THR A N 1
ATOM 746 C CA . THR A 1 91 ? -8.315 6.613 16.645 1.00 88.12 91 THR A CA 1
ATOM 747 C C . THR A 1 91 ? -7.482 5.400 16.245 1.00 88.12 91 THR A C 1
ATOM 749 O O . THR A 1 91 ? -7.105 4.609 17.107 1.00 88.12 91 THR A O 1
ATOM 752 N N . LEU A 1 92 ? -7.080 5.317 14.974 1.00 91.31 92 LEU A N 1
ATOM 753 C CA . LEU A 1 92 ? -6.320 4.194 14.425 1.00 91.31 92 LEU A CA 1
ATOM 754 C C . LEU A 1 92 ? -4.975 4.000 15.127 1.00 91.31 92 LEU A C 1
ATOM 756 O O . LEU A 1 92 ? -4.269 4.948 15.448 1.00 91.31 92 LEU A O 1
ATOM 760 N N . SER A 1 93 ? -4.614 2.762 15.399 1.00 91.50 93 SER A N 1
ATOM 761 C CA . SER A 1 93 ? -3.345 2.393 16.008 1.00 91.50 93 SER A CA 1
ATOM 762 C C . SER A 1 93 ? -2.156 2.655 15.066 1.00 91.50 93 SER A C 1
ATOM 764 O O . SER A 1 93 ? -2.294 2.563 13.842 1.00 91.50 93 SER A O 1
ATOM 766 N N . PRO A 1 94 ? -0.946 2.900 15.606 1.00 89.31 94 PRO A N 1
ATOM 767 C CA . PRO A 1 94 ? 0.270 3.006 14.793 1.00 89.31 94 PRO A CA 1
ATOM 768 C C . PRO A 1 94 ? 0.540 1.767 13.925 1.00 89.31 94 PRO A C 1
ATOM 770 O O . PRO A 1 94 ? 1.071 1.888 12.824 1.00 89.31 94 PRO A O 1
ATOM 773 N N . ALA A 1 95 ? 0.137 0.578 14.390 1.00 90.00 95 ALA A N 1
ATOM 774 C CA . ALA A 1 95 ? 0.248 -0.659 13.620 1.00 90.00 95 ALA A CA 1
ATOM 775 C C . ALA A 1 95 ? -0.628 -0.624 12.357 1.00 90.00 95 ALA A C 1
ATOM 777 O O . ALA A 1 95 ? -0.145 -0.951 11.276 1.00 90.00 95 ALA A O 1
ATOM 778 N N . THR A 1 96 ? -1.877 -0.154 12.467 1.00 93.69 96 THR A N 1
ATOM 779 C CA . THR A 1 96 ? -2.761 0.050 11.308 1.00 93.69 96 THR A CA 1
ATOM 780 C C . THR A 1 96 ? -2.141 1.011 10.303 1.00 93.69 96 THR A C 1
ATOM 782 O O . THR A 1 96 ? -2.125 0.715 9.111 1.00 93.69 96 THR A O 1
ATOM 785 N N . VAL A 1 97 ? -1.589 2.137 10.771 1.00 93.38 97 VAL A N 1
ATOM 786 C CA . VAL A 1 97 ? -0.914 3.112 9.898 1.00 93.38 97 VAL A CA 1
ATOM 787 C C . VAL A 1 97 ? 0.245 2.455 9.152 1.00 93.38 97 VAL A C 1
ATOM 789 O O . VAL A 1 97 ? 0.323 2.564 7.931 1.00 93.38 97 VAL A O 1
ATOM 792 N N . PHE A 1 98 ? 1.099 1.707 9.852 1.00 92.75 98 PHE A N 1
ATOM 793 C CA . PHE A 1 98 ? 2.201 0.980 9.224 1.00 92.75 98 PHE A CA 1
ATOM 794 C C . PHE A 1 98 ? 1.722 -0.043 8.182 1.00 92.75 98 PHE A C 1
ATOM 796 O O . PHE A 1 98 ? 2.271 -0.084 7.083 1.00 92.75 98 PHE A O 1
ATOM 803 N N . PHE A 1 99 ? 0.679 -0.827 8.469 1.00 95.25 99 PHE A N 1
ATOM 804 C CA . PHE A 1 99 ? 0.133 -1.780 7.497 1.00 95.25 99 PHE A CA 1
ATOM 805 C C . PHE A 1 99 ? -0.441 -1.095 6.255 1.00 95.25 99 PHE A C 1
ATOM 807 O O . PHE A 1 99 ? -0.257 -1.596 5.148 1.00 95.25 99 PHE A O 1
ATOM 814 N N . VAL A 1 100 ? -1.075 0.068 6.412 1.00 96.44 100 VAL A N 1
ATOM 815 C CA . VAL A 1 100 ? -1.554 0.877 5.283 1.00 96.44 100 VAL A CA 1
ATOM 816 C C . VAL A 1 100 ? -0.383 1.420 4.462 1.00 96.44 100 VAL A C 1
ATOM 818 O O . VAL A 1 100 ? -0.440 1.365 3.235 1.00 96.44 100 VAL A O 1
ATOM 821 N N . LEU A 1 101 ? 0.690 1.898 5.100 1.00 96.06 101 LEU A N 1
ATOM 822 C CA . LEU A 1 101 ? 1.901 2.350 4.402 1.00 96.06 101 LEU A CA 1
ATOM 823 C C . LEU A 1 101 ? 2.537 1.202 3.607 1.00 96.06 101 LEU A C 1
ATOM 825 O O . LEU A 1 101 ? 2.789 1.342 2.412 1.00 96.06 101 LEU A O 1
ATOM 829 N N . LEU A 1 102 ? 2.710 0.036 4.231 1.00 95.44 102 LEU A N 1
ATOM 830 C CA . LEU A 1 102 ? 3.279 -1.143 3.581 1.00 95.44 102 LEU A CA 1
ATOM 831 C C . LEU A 1 102 ? 2.411 -1.632 2.414 1.00 95.44 102 LEU A C 1
ATOM 833 O O . LEU A 1 102 ? 2.923 -1.900 1.330 1.00 95.44 102 LEU A O 1
ATOM 837 N N . SER A 1 103 ? 1.094 -1.694 2.606 1.00 97.25 103 SER A N 1
ATOM 838 C CA . SER A 1 103 ? 0.137 -2.027 1.549 1.00 97.25 103 SER A CA 1
ATOM 839 C C . SER A 1 103 ? 0.181 -1.016 0.395 1.00 97.25 103 SER A C 1
ATOM 841 O O . SER A 1 103 ? 0.146 -1.401 -0.772 1.00 97.25 103 SER A O 1
ATOM 843 N N . SER A 1 104 ? 0.358 0.272 0.696 1.00 97.88 104 SER A N 1
ATOM 844 C CA . SER A 1 104 ? 0.522 1.318 -0.322 1.00 97.88 104 SER A CA 1
ATOM 845 C C . SER A 1 104 ? 1.777 1.095 -1.168 1.00 97.88 104 SER A C 1
ATOM 847 O O . SER A 1 104 ? 1.735 1.298 -2.377 1.00 97.88 104 SER A O 1
ATOM 849 N N . ILE A 1 105 ? 2.868 0.618 -0.563 1.00 95.94 105 ILE A N 1
ATOM 850 C CA . ILE A 1 105 ? 4.111 0.269 -1.265 1.00 95.94 105 ILE A CA 1
ATOM 851 C C . ILE A 1 105 ? 3.936 -0.964 -2.153 1.00 95.94 105 ILE A C 1
ATOM 853 O O . ILE A 1 105 ? 4.354 -0.951 -3.308 1.00 95.94 105 ILE A O 1
ATOM 857 N N . VAL A 1 106 ? 3.256 -2.005 -1.670 1.00 95.44 106 VAL A N 1
ATOM 858 C CA . VAL A 1 106 ? 2.909 -3.172 -2.501 1.00 95.44 106 VAL A CA 1
ATOM 859 C C . VAL A 1 106 ? 2.069 -2.733 -3.711 1.00 95.44 106 VAL A C 1
ATOM 861 O O . VAL A 1 106 ? 2.362 -3.108 -4.848 1.00 95.44 106 VAL A O 1
ATOM 864 N N . THR A 1 107 ? 1.061 -1.885 -3.480 1.00 96.62 107 THR A N 1
ATOM 865 C CA . THR A 1 107 ? 0.219 -1.304 -4.536 1.00 96.62 107 THR A CA 1
ATOM 866 C C . THR A 1 107 ? 1.039 -0.451 -5.511 1.00 96.62 107 THR A C 1
ATOM 868 O O . THR A 1 107 ? 0.840 -0.553 -6.719 1.00 96.62 107 THR A O 1
ATOM 871 N N . ALA A 1 108 ? 1.992 0.346 -5.023 1.00 95.00 108 ALA A N 1
ATOM 872 C CA . ALA A 1 108 ? 2.896 1.151 -5.843 1.00 95.00 108 ALA A CA 1
ATOM 873 C C . ALA A 1 108 ? 3.769 0.282 -6.768 1.00 95.00 108 ALA A C 1
ATOM 875 O O . ALA A 1 108 ? 3.887 0.581 -7.956 1.00 95.00 108 ALA A O 1
ATOM 876 N N . VAL A 1 109 ? 4.314 -0.831 -6.266 1.00 92.19 109 VAL A N 1
ATOM 877 C CA . VAL A 1 109 ? 5.095 -1.784 -7.078 1.00 92.19 109 VAL A CA 1
ATOM 878 C C . VAL A 1 109 ? 4.235 -2.452 -8.156 1.00 92.19 109 VAL A C 1
ATOM 880 O O . VAL A 1 109 ? 4.705 -2.634 -9.283 1.00 92.19 109 VAL A O 1
ATOM 883 N N . ALA A 1 110 ? 2.972 -2.773 -7.853 1.00 93.12 110 ALA A N 1
ATOM 884 C CA . ALA A 1 110 ? 2.023 -3.282 -8.845 1.00 93.12 110 ALA A CA 1
ATOM 885 C C . ALA A 1 110 ? 1.715 -2.239 -9.927 1.00 93.12 110 ALA A C 1
ATOM 887 O O . ALA A 1 110 ? 1.763 -2.548 -11.116 1.00 93.12 110 ALA A O 1
ATOM 888 N N . LEU A 1 111 ? 1.462 -0.995 -9.519 1.00 92.38 111 LEU A N 1
ATOM 889 C CA . LEU A 1 111 ? 1.168 0.125 -10.410 1.00 92.38 111 LEU A CA 1
ATOM 890 C C . LEU A 1 111 ? 2.336 0.432 -11.351 1.00 92.38 111 LEU A C 1
ATOM 892 O O . LEU A 1 111 ? 2.128 0.628 -12.549 1.00 92.38 111 LEU A O 1
ATOM 896 N N . TRP A 1 112 ? 3.567 0.352 -10.841 1.00 87.81 112 TRP A N 1
ATOM 897 C CA . TRP A 1 112 ? 4.787 0.517 -11.628 1.00 87.81 112 TRP A CA 1
ATOM 898 C C . TRP A 1 112 ? 4.851 -0.425 -12.838 1.00 87.81 112 TRP A C 1
ATOM 900 O O . TRP A 1 112 ? 5.336 -0.032 -13.897 1.00 87.81 112 TRP A O 1
ATOM 910 N N . GLN A 1 113 ? 4.305 -1.645 -12.735 1.00 87.62 113 GLN A N 1
ATOM 911 C CA . GLN A 1 113 ? 4.323 -2.607 -13.846 1.00 87.62 113 GLN A CA 1
ATOM 912 C C . GLN A 1 113 ? 3.550 -2.116 -15.080 1.00 87.62 113 GLN A C 1
ATOM 914 O O . GLN A 1 113 ? 3.760 -2.644 -16.170 1.00 87.62 113 GLN A O 1
ATOM 919 N N . PHE A 1 114 ? 2.675 -1.116 -14.936 1.00 89.12 114 PHE A N 1
ATOM 920 C CA . PHE A 1 114 ? 1.854 -0.556 -16.013 1.00 89.12 114 PHE A CA 1
ATOM 921 C C . PHE A 1 114 ? 2.436 0.708 -16.654 1.00 89.12 114 PHE A C 1
ATOM 923 O O . PHE A 1 114 ? 1.850 1.217 -17.612 1.00 89.12 114 PHE A O 1
ATOM 930 N N . HIS A 1 115 ? 3.600 1.175 -16.198 1.00 86.19 115 HIS A N 1
ATOM 931 C CA . HIS A 1 115 ? 4.326 2.252 -16.862 1.00 86.19 115 HIS A CA 1
ATOM 932 C C . HIS A 1 115 ? 5.053 1.744 -18.109 1.00 86.19 115 HIS A C 1
ATOM 934 O O . HIS A 1 115 ? 5.722 0.712 -18.092 1.00 86.19 115 HIS A O 1
ATOM 940 N N . VAL A 1 116 ? 4.920 2.488 -19.204 1.00 82.50 116 VAL A N 1
ATOM 941 C CA . VAL A 1 116 ? 5.545 2.209 -20.500 1.00 82.50 116 VAL A CA 1
ATOM 942 C C . VAL A 1 116 ? 6.360 3.435 -20.929 1.00 82.50 116 VAL A C 1
ATOM 944 O O . VAL A 1 116 ? 5.821 4.544 -20.894 1.00 82.50 116 VAL A O 1
ATOM 947 N N . PRO A 1 117 ? 7.634 3.281 -21.332 1.00 79.31 117 PRO A N 1
ATOM 948 C CA . PRO A 1 117 ? 8.448 4.392 -21.824 1.00 79.31 117 PRO A CA 1
ATOM 949 C C . PRO A 1 117 ? 7.836 5.090 -23.047 1.00 79.31 117 PRO A C 1
ATOM 951 O O . PRO A 1 117 ? 7.346 4.439 -23.969 1.00 79.31 117 PRO A O 1
ATOM 954 N N . LEU A 1 118 ? 7.895 6.423 -23.073 1.00 73.38 118 LEU A N 1
ATOM 955 C CA . LEU A 1 118 ? 7.490 7.260 -24.204 1.00 73.38 118 LEU A CA 1
ATOM 956 C C . LEU A 1 118 ? 8.738 7.782 -24.938 1.00 73.38 118 LEU A C 1
ATOM 958 O O . LEU A 1 118 ? 9.164 8.915 -24.727 1.00 73.38 118 LEU A O 1
ATOM 962 N N . GLY A 1 119 ? 9.318 6.954 -25.811 1.00 66.62 119 GLY A N 1
ATOM 963 C CA . GLY A 1 119 ? 10.461 7.333 -26.655 1.00 66.62 119 GLY A CA 1
ATOM 964 C C . GLY A 1 119 ? 11.806 7.420 -25.918 1.00 66.62 119 GLY A C 1
ATOM 965 O O . GLY A 1 119 ? 12.017 6.759 -24.903 1.00 66.62 119 GLY A O 1
ATOM 966 N N . GLU A 1 120 ? 12.735 8.219 -26.455 1.00 56.72 120 GLU A N 1
ATOM 967 C CA . GLU A 1 120 ? 14.062 8.447 -25.864 1.00 56.72 120 GLU A CA 1
ATOM 968 C C . GLU A 1 120 ? 13.968 9.493 -24.737 1.00 56.72 120 GLU A C 1
ATOM 970 O O . GLU A 1 120 ? 14.011 10.700 -24.969 1.00 56.72 120 GLU A O 1
ATOM 975 N N . GLY A 1 121 ? 13.787 9.036 -23.496 1.00 63.00 121 GLY A N 1
ATOM 976 C CA . GLY A 1 121 ? 13.700 9.895 -22.313 1.00 63.00 121 GLY A CA 1
ATOM 977 C C . GLY A 1 121 ? 13.268 9.141 -21.052 1.00 63.00 121 GLY A C 1
ATOM 978 O O . GLY A 1 121 ? 13.090 7.927 -21.073 1.00 63.00 121 GLY A O 1
ATOM 979 N N . GLN A 1 122 ? 13.095 9.865 -19.937 1.00 65.75 122 GLN A N 1
ATOM 980 C CA . GLN A 1 122 ? 12.550 9.316 -18.677 1.00 65.75 122 GLN A CA 1
ATOM 981 C C . GLN A 1 122 ? 11.016 9.395 -18.596 1.00 65.75 122 GLN A C 1
ATOM 983 O O . GLN A 1 122 ? 10.426 8.995 -17.594 1.00 65.75 122 GLN A O 1
ATOM 988 N N . SER A 1 123 ? 10.362 9.906 -19.642 1.00 76.00 123 SER A N 1
ATOM 989 C CA . SER A 1 123 ? 8.910 10.034 -19.669 1.00 76.00 123 SER A CA 1
ATOM 990 C C . SER A 1 123 ? 8.248 8.670 -19.832 1.00 76.00 123 SER A C 1
ATOM 992 O O . SER A 1 123 ? 8.610 7.898 -20.722 1.00 76.00 123 SER A O 1
ATOM 994 N N . THR A 1 124 ? 7.241 8.381 -19.011 1.00 80.50 124 THR A N 1
ATOM 995 C CA . THR A 1 124 ? 6.453 7.146 -19.120 1.00 80.50 124 THR A CA 1
ATOM 996 C C . THR A 1 124 ? 4.960 7.442 -19.114 1.00 80.50 124 THR A C 1
ATOM 998 O O . THR A 1 124 ? 4.494 8.378 -18.458 1.00 80.50 124 THR A O 1
ATOM 1001 N N . SER A 1 125 ? 4.200 6.624 -19.837 1.00 83.62 125 SER A N 1
ATOM 1002 C CA . SER A 1 125 ? 2.742 6.615 -19.774 1.00 83.62 125 SER A CA 1
ATOM 1003 C C . SER A 1 125 ? 2.255 5.416 -18.985 1.00 83.62 125 SER A C 1
ATOM 1005 O O . SER A 1 125 ? 2.796 4.320 -19.124 1.00 83.62 125 SER A O 1
ATOM 1007 N N . ILE A 1 126 ? 1.210 5.618 -18.192 1.00 87.12 126 ILE A N 1
ATOM 1008 C CA . ILE A 1 126 ? 0.513 4.534 -17.513 1.00 87.12 126 ILE A CA 1
ATOM 1009 C C . ILE A 1 126 ? -0.624 4.009 -18.398 1.00 87.12 126 ILE A C 1
ATOM 1011 O O . ILE A 1 126 ? -1.503 4.767 -18.809 1.00 87.12 126 ILE A O 1
ATOM 1015 N N . LEU A 1 127 ? -0.602 2.716 -18.733 1.00 85.06 127 LEU A N 1
ATOM 1016 C CA . LEU A 1 127 ? -1.537 2.115 -19.693 1.00 85.06 127 LEU A CA 1
ATOM 1017 C C . LEU A 1 127 ? -2.064 0.763 -19.208 1.00 85.06 127 LEU A C 1
ATOM 1019 O O . LEU A 1 127 ? -1.290 -0.092 -18.783 1.00 85.06 127 LEU A O 1
ATOM 1023 N N . GLY A 1 128 ? -3.376 0.547 -19.357 1.00 88.31 128 GLY A N 1
ATOM 1024 C CA . GLY A 1 128 ? -4.014 -0.754 -19.119 1.00 88.31 128 GLY A CA 1
ATOM 1025 C C . GLY A 1 128 ? -4.111 -1.167 -17.649 1.00 88.31 128 GLY A C 1
ATOM 1026 O O . GLY A 1 128 ? -4.150 -2.354 -17.361 1.00 88.31 128 GLY A O 1
ATOM 1027 N N . VAL A 1 129 ? -4.118 -0.214 -16.715 1.00 92.31 129 VAL A N 1
ATOM 1028 C CA . VAL A 1 129 ? -4.250 -0.512 -15.282 1.00 92.31 129 VAL A CA 1
ATOM 1029 C C . VAL A 1 129 ? -5.660 -1.047 -14.986 1.00 92.31 129 VAL A C 1
ATOM 1031 O O . VAL A 1 129 ? -6.632 -0.369 -15.324 1.00 92.31 129 VAL A O 1
ATOM 1034 N N . PRO A 1 130 ? -5.800 -2.216 -14.334 1.00 94.25 130 PRO A N 1
ATOM 1035 C CA . PRO A 1 130 ? -7.107 -2.754 -13.966 1.00 94.25 130 PRO A CA 1
ATOM 1036 C C . PRO A 1 130 ? -7.844 -1.879 -12.937 1.00 94.25 130 PRO A C 1
ATOM 1038 O O . PRO A 1 130 ? -7.240 -1.318 -12.021 1.00 94.25 130 PRO A O 1
ATOM 1041 N N . ASP A 1 131 ? -9.176 -1.822 -13.041 1.00 93.75 131 ASP A N 1
ATOM 1042 C CA . ASP A 1 131 ? -10.035 -0.990 -12.181 1.00 93.75 131 ASP A CA 1
ATOM 1043 C C . ASP A 1 131 ? -9.871 -1.295 -10.686 1.00 93.75 131 ASP A C 1
ATOM 1045 O O . ASP A 1 131 ? -9.919 -0.389 -9.856 1.00 93.75 131 ASP A O 1
ATOM 1049 N N . SER A 1 132 ? -9.641 -2.561 -10.329 1.00 93.38 132 SER A N 1
ATOM 1050 C CA . SER A 1 132 ? -9.380 -2.983 -8.948 1.00 93.38 132 SER A CA 1
ATOM 1051 C C . SER A 1 132 ? -8.101 -2.358 -8.386 1.00 93.38 132 SER A C 1
ATOM 1053 O O . SER A 1 132 ? -8.082 -1.920 -7.234 1.00 93.38 132 SER A O 1
ATOM 1055 N N . LEU A 1 133 ? -7.045 -2.264 -9.202 1.00 95.50 133 LEU A N 1
ATOM 1056 C CA . LEU A 1 133 ? -5.793 -1.616 -8.830 1.00 95.50 133 LEU A CA 1
ATOM 1057 C C . LEU A 1 133 ? -6.010 -0.111 -8.655 1.00 95.50 133 LEU A C 1
ATOM 1059 O O . LEU A 1 133 ? -5.621 0.437 -7.627 1.00 95.50 133 LEU A O 1
ATOM 1063 N N . PHE A 1 134 ? -6.712 0.548 -9.581 1.00 95.75 134 PHE A N 1
ATOM 1064 C CA . PHE A 1 134 ? -7.065 1.963 -9.421 1.00 95.75 134 PHE A CA 1
ATOM 1065 C C . PHE A 1 134 ? -7.942 2.225 -8.191 1.00 95.75 134 PHE A C 1
ATOM 1067 O O . PHE A 1 134 ? -7.734 3.210 -7.478 1.00 95.75 134 PHE A O 1
ATOM 1074 N N . ALA A 1 135 ? -8.913 1.358 -7.907 1.00 95.94 135 ALA A N 1
ATOM 1075 C CA . ALA A 1 135 ? -9.740 1.453 -6.710 1.00 95.94 135 ALA A CA 1
ATOM 1076 C C . ALA A 1 135 ? -8.889 1.321 -5.439 1.00 95.94 135 ALA A C 1
ATOM 1078 O O . ALA A 1 135 ? -9.056 2.122 -4.515 1.00 95.94 135 ALA A O 1
ATOM 1079 N N . SER A 1 136 ? -7.934 0.384 -5.427 1.00 97.38 136 SER A N 1
ATOM 1080 C CA . SER A 1 136 ? -6.980 0.223 -4.329 1.00 97.38 136 SER A CA 1
ATOM 1081 C C . SER A 1 136 ? -6.120 1.471 -4.129 1.00 97.38 136 SER A C 1
ATOM 1083 O O . SER A 1 136 ? -6.057 1.998 -3.016 1.00 97.38 136 SER A O 1
ATOM 1085 N N . VAL A 1 137 ? -5.521 2.000 -5.200 1.00 98.12 137 VAL A N 1
ATOM 1086 C CA . VAL A 1 137 ? -4.724 3.240 -5.176 1.00 98.12 137 VAL A CA 1
ATOM 1087 C C . VAL A 1 137 ? -5.537 4.386 -4.572 1.00 98.12 137 VAL A C 1
ATOM 1089 O O . VAL A 1 137 ? -5.093 5.042 -3.632 1.00 98.12 137 VAL A O 1
ATOM 1092 N N . ASN A 1 138 ? -6.762 4.593 -5.056 1.00 98.19 138 ASN A N 1
ATOM 1093 C CA . ASN A 1 138 ? -7.637 5.663 -4.581 1.00 98.19 138 ASN A CA 1
ATOM 1094 C C . ASN A 1 138 ? -8.029 5.508 -3.107 1.00 98.19 138 ASN A C 1
ATOM 1096 O O . ASN A 1 138 ? -8.121 6.505 -2.388 1.00 98.19 138 ASN A O 1
ATOM 1100 N N . ALA A 1 139 ? -8.286 4.283 -2.650 1.00 97.88 139 ALA A N 1
ATOM 1101 C CA . ALA A 1 139 ? -8.600 4.015 -1.252 1.00 97.88 139 ALA A CA 1
ATOM 1102 C C . ALA A 1 139 ? -7.403 4.354 -0.350 1.00 97.88 139 ALA A C 1
ATOM 1104 O O . ALA A 1 139 ? -7.552 5.134 0.593 1.00 97.88 139 ALA A O 1
ATOM 1105 N N . HIS A 1 140 ? -6.211 3.860 -0.693 1.00 98.44 140 HIS A N 1
ATOM 1106 C CA . HIS A 1 140 ? -4.977 4.153 0.034 1.00 98.44 140 HIS A CA 1
ATOM 1107 C C . HIS A 1 140 ? -4.675 5.653 0.071 1.00 98.44 140 HIS A C 1
ATOM 1109 O O . HIS A 1 140 ? -4.480 6.197 1.154 1.00 98.44 140 HIS A O 1
ATOM 1115 N N . LEU A 1 141 ? -4.726 6.353 -1.067 1.00 98.00 141 LEU A N 1
ATOM 1116 C CA . LEU A 1 141 ? -4.473 7.798 -1.120 1.00 98.00 141 LEU A CA 1
ATOM 1117 C C . LEU A 1 141 ? -5.432 8.599 -0.234 1.00 98.00 141 LEU A C 1
ATOM 1119 O O . LEU A 1 141 ? -4.999 9.528 0.445 1.00 98.00 141 LEU A O 1
ATOM 1123 N N . LYS A 1 142 ? -6.719 8.231 -0.183 1.00 97.31 142 LYS A N 1
ATOM 1124 C CA . LYS A 1 142 ? -7.691 8.889 0.707 1.00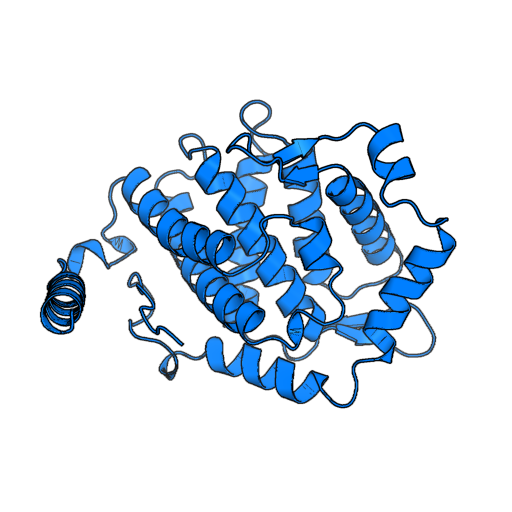 97.31 142 LYS A CA 1
ATOM 1125 C C . LYS A 1 142 ? -7.320 8.726 2.179 1.00 97.31 142 LYS A C 1
ATOM 1127 O O . LYS A 1 142 ? -7.396 9.699 2.927 1.00 97.31 142 LYS A O 1
ATOM 1132 N N . LEU A 1 143 ? -6.917 7.524 2.593 1.00 96.19 143 LEU A N 1
ATOM 1133 C CA . LEU A 1 143 ? -6.548 7.258 3.983 1.00 96.19 143 LEU A CA 1
ATOM 1134 C C . LEU A 1 143 ? -5.192 7.867 4.355 1.00 96.19 143 LEU A C 1
ATOM 1136 O O . LEU A 1 143 ? -5.078 8.472 5.415 1.00 96.19 143 LEU A O 1
ATOM 1140 N N . LEU A 1 144 ? -4.198 7.794 3.469 1.00 95.94 144 LEU A N 1
ATOM 1141 C CA . LEU A 1 144 ? -2.907 8.460 3.654 1.00 95.94 144 LEU A CA 1
ATOM 1142 C C . LEU A 1 144 ? -3.071 9.979 3.770 1.00 95.94 144 LEU A C 1
ATOM 1144 O O . LEU A 1 144 ? -2.490 10.588 4.661 1.00 95.94 144 LEU A O 1
ATOM 1148 N N . ASN A 1 145 ? -3.922 10.589 2.941 1.00 94.62 145 ASN A N 1
ATOM 1149 C CA . ASN A 1 145 ? -4.252 12.006 3.072 1.00 94.62 145 ASN A CA 1
ATOM 1150 C C . ASN A 1 145 ? -4.946 12.311 4.414 1.00 94.62 145 ASN A C 1
ATOM 1152 O O . ASN A 1 145 ? -4.655 13.330 5.036 1.00 94.62 145 ASN A O 1
ATOM 1156 N N . ALA A 1 146 ? -5.827 11.427 4.897 1.00 93.31 146 ALA A N 1
ATOM 1157 C CA . ALA A 1 146 ? -6.436 11.577 6.219 1.00 93.31 146 ALA A CA 1
ATOM 1158 C C . ALA A 1 146 ? -5.400 11.484 7.357 1.00 93.31 146 ALA A C 1
ATOM 1160 O O . ALA A 1 146 ? -5.522 12.220 8.336 1.00 93.31 146 ALA A O 1
ATOM 1161 N N . PHE A 1 147 ? -4.370 10.637 7.226 1.00 91.75 147 PHE A N 1
ATOM 1162 C CA . PHE A 1 147 ? -3.236 10.613 8.157 1.00 91.75 147 PHE A CA 1
ATOM 1163 C C . PHE A 1 147 ? -2.406 11.894 8.081 1.00 91.75 147 PHE A C 1
ATOM 1165 O O . PHE A 1 147 ? -2.067 12.454 9.117 1.00 91.75 147 PHE A O 1
ATOM 1172 N N . TRP A 1 148 ? -2.097 12.365 6.871 1.00 86.75 148 TRP A N 1
ATOM 1173 C CA . TRP A 1 148 ? -1.248 13.536 6.653 1.00 86.75 148 TRP A CA 1
ATOM 1174 C C . TRP A 1 148 ? -1.856 14.815 7.230 1.00 86.75 148 TRP A C 1
ATOM 1176 O O . TRP A 1 148 ? -1.164 15.617 7.845 1.00 86.75 148 TRP A O 1
ATOM 1186 N N . GLN A 1 149 ? -3.178 14.974 7.135 1.00 84.81 149 GLN A N 1
ATOM 1187 C CA . GLN A 1 149 ? -3.899 16.106 7.729 1.00 84.81 149 GLN A CA 1
ATOM 1188 C C . GLN A 1 149 ? -3.863 16.131 9.277 1.00 84.81 149 GLN A C 1
ATOM 1190 O O . GLN A 1 149 ? -4.501 16.989 9.893 1.00 84.81 149 GLN A O 1
ATOM 1195 N N . ARG A 1 150 ? -3.154 15.200 9.936 1.00 77.12 150 ARG A N 1
ATOM 1196 C CA . ARG A 1 150 ? -3.027 15.099 11.397 1.00 77.12 150 ARG A CA 1
ATOM 1197 C C . ARG A 1 150 ? -1.607 15.403 11.851 1.00 77.12 150 ARG A C 1
ATOM 1199 O O . ARG A 1 150 ? -0.758 14.532 11.869 1.00 77.12 150 ARG A O 1
ATOM 1206 N N . ASP A 1 151 ? -1.399 16.604 12.364 1.00 62.72 151 ASP A N 1
ATOM 1207 C CA . ASP A 1 151 ? -0.064 17.173 12.587 1.00 62.72 151 ASP A CA 1
ATOM 1208 C C . ASP A 1 151 ? 0.765 16.565 13.750 1.00 62.72 151 ASP A C 1
ATOM 1210 O O . ASP A 1 151 ? 1.887 16.990 13.993 1.00 62.72 151 ASP A O 1
ATOM 1214 N N . THR A 1 152 ? 0.244 15.608 14.539 1.00 68.62 152 THR A N 1
ATOM 1215 C CA . THR A 1 152 ? 0.888 15.268 15.835 1.00 68.62 152 THR A CA 1
ATOM 1216 C C . THR A 1 152 ? 0.963 13.798 16.241 1.00 68.62 152 THR A C 1
ATOM 1218 O O . THR A 1 152 ? 1.667 13.489 17.202 1.00 68.62 152 THR A O 1
ATOM 1221 N N . ARG A 1 153 ? 0.255 12.872 15.580 1.00 79.06 153 ARG A N 1
ATOM 1222 C CA . ARG A 1 153 ? 0.168 11.475 16.063 1.00 79.06 153 ARG A CA 1
ATOM 1223 C C . ARG A 1 153 ? 1.115 10.508 15.356 1.00 79.06 153 ARG A C 1
ATOM 1225 O O . ARG A 1 153 ? 1.507 9.506 15.953 1.00 79.06 153 ARG A O 1
ATOM 1232 N N . TYR A 1 154 ? 1.442 10.778 14.100 1.00 84.81 154 TYR A N 1
ATOM 1233 C CA . TYR A 1 154 ? 2.168 9.855 13.233 1.00 84.81 154 TYR A CA 1
ATOM 1234 C C . TYR A 1 154 ? 3.381 10.541 12.606 1.00 84.81 154 TYR A C 1
ATOM 1236 O O . TYR A 1 154 ? 3.484 11.764 12.625 1.00 84.81 154 TYR A O 1
ATOM 1244 N N . ASP A 1 155 ? 4.293 9.746 12.052 1.00 85.50 155 ASP A N 1
ATOM 1245 C CA . ASP A 1 155 ? 5.453 10.258 11.323 1.00 85.50 155 ASP A CA 1
ATOM 1246 C C . ASP A 1 155 ? 5.006 10.832 9.972 1.00 85.50 155 ASP A C 1
ATOM 1248 O O . ASP A 1 155 ? 4.756 10.094 9.013 1.00 85.50 155 ASP A O 1
ATOM 1252 N N . ILE A 1 156 ? 4.827 12.152 9.938 1.00 88.19 156 ILE A N 1
ATOM 1253 C CA . ILE A 1 156 ? 4.263 12.857 8.787 1.00 88.19 156 ILE A CA 1
ATOM 1254 C C . ILE A 1 156 ? 5.182 12.792 7.574 1.00 88.19 156 ILE A C 1
ATOM 1256 O O . ILE A 1 156 ? 4.688 12.556 6.475 1.00 88.19 156 ILE A O 1
ATOM 1260 N N . ASP A 1 157 ? 6.494 12.882 7.777 1.00 91.38 157 ASP A N 1
ATOM 1261 C CA . ASP A 1 157 ? 7.482 12.779 6.702 1.00 91.38 157 ASP A CA 1
ATOM 1262 C C . ASP A 1 157 ? 7.385 11.416 5.989 1.00 91.38 157 ASP A C 1
ATOM 1264 O O . ASP A 1 157 ? 7.411 11.339 4.758 1.00 91.38 157 ASP A O 1
ATOM 1268 N N . LEU A 1 158 ? 7.246 10.319 6.749 1.00 93.12 158 LEU A N 1
ATOM 1269 C CA . LEU A 1 158 ? 7.088 8.981 6.171 1.00 93.12 158 LEU A CA 1
ATOM 1270 C C . LEU A 1 158 ? 5.760 8.842 5.416 1.00 93.12 158 LEU A C 1
ATOM 1272 O O . LEU A 1 158 ? 5.727 8.281 4.317 1.00 93.12 158 LEU A O 1
ATOM 1276 N N . ILE A 1 159 ? 4.665 9.337 5.997 1.00 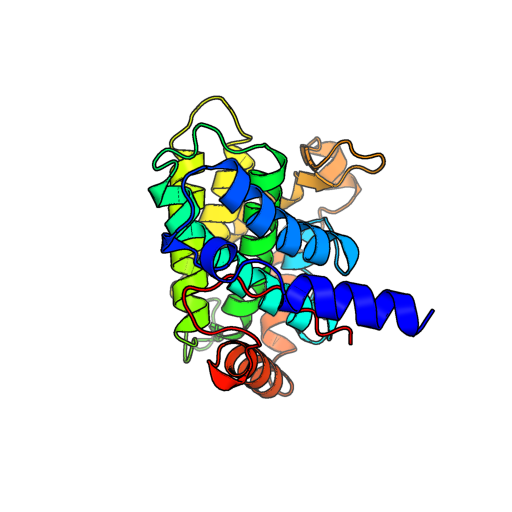94.38 159 ILE A N 1
ATOM 1277 C CA . ILE A 1 159 ? 3.343 9.309 5.359 1.00 94.38 159 ILE A CA 1
ATOM 1278 C C . ILE A 1 159 ? 3.365 10.103 4.052 1.00 94.38 159 ILE A C 1
ATOM 1280 O O . ILE A 1 159 ? 2.879 9.605 3.036 1.00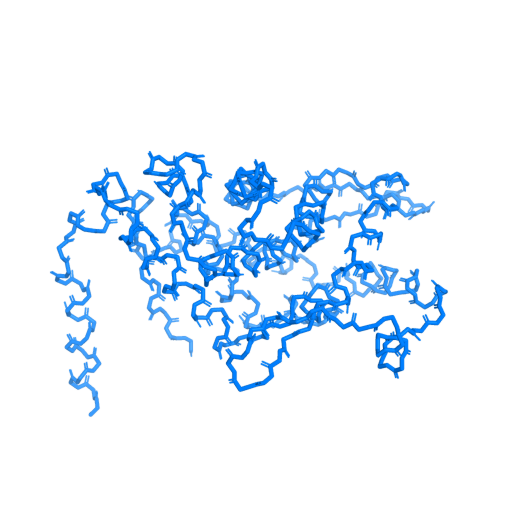 94.38 159 ILE A O 1
ATOM 1284 N N . GLU A 1 160 ? 3.945 11.301 4.061 1.00 94.62 160 GLU A N 1
ATOM 1285 C CA . GLU A 1 160 ? 4.068 12.171 2.894 1.00 94.62 160 GLU A CA 1
ATOM 1286 C C . GLU A 1 160 ? 4.918 11.522 1.798 1.00 94.62 160 GLU A C 1
ATOM 1288 O O . GLU A 1 160 ? 4.526 11.536 0.628 1.00 94.62 160 GLU A O 1
ATOM 1293 N N . ALA A 1 161 ? 6.034 10.882 2.158 1.00 94.88 161 ALA A N 1
ATOM 1294 C CA . ALA A 1 161 ? 6.867 10.159 1.203 1.00 94.88 161 ALA A CA 1
ATOM 1295 C C . ALA A 1 161 ? 6.085 9.029 0.510 1.00 94.88 161 ALA A C 1
ATOM 1297 O O . ALA A 1 161 ? 6.073 8.949 -0.719 1.00 94.88 161 ALA A O 1
ATOM 1298 N N . VAL A 1 162 ? 5.378 8.186 1.270 1.00 96.62 162 VAL A N 1
ATOM 1299 C CA . VAL A 1 162 ? 4.585 7.076 0.707 1.00 96.62 162 VAL A CA 1
ATOM 1300 C C . VAL A 1 162 ? 3.389 7.589 -0.103 1.00 96.62 162 VAL A C 1
ATOM 1302 O O . VAL A 1 162 ? 3.114 7.069 -1.187 1.00 96.62 162 VAL A O 1
ATOM 1305 N N . PHE A 1 163 ? 2.706 8.632 0.376 1.00 97.00 163 PHE A N 1
ATOM 1306 C CA . PHE A 1 163 ? 1.625 9.297 -0.353 1.00 97.00 163 PHE A CA 1
ATOM 1307 C C . PHE A 1 163 ? 2.111 9.829 -1.701 1.00 97.00 163 PHE A C 1
ATOM 1309 O O . PHE A 1 163 ? 1.478 9.582 -2.728 1.00 97.00 163 PHE A O 1
ATOM 1316 N N . THR A 1 164 ? 3.250 10.520 -1.709 1.00 95.69 164 THR A N 1
ATOM 1317 C CA . THR A 1 164 ? 3.825 11.121 -2.915 1.00 95.69 164 THR A CA 1
ATOM 1318 C C . THR A 1 164 ? 4.263 10.054 -3.907 1.00 95.69 164 THR A C 1
ATOM 1320 O O . THR A 1 164 ? 3.940 10.180 -5.087 1.00 95.69 164 THR A O 1
ATOM 1323 N N . ILE A 1 165 ? 4.899 8.968 -3.449 1.00 94.50 165 ILE A N 1
ATOM 1324 C CA . ILE A 1 165 ? 5.236 7.812 -4.296 1.00 94.50 165 ILE A CA 1
ATOM 1325 C C . ILE A 1 165 ? 3.971 7.279 -4.975 1.00 94.50 165 ILE A C 1
ATOM 1327 O O . ILE A 1 165 ? 3.889 7.262 -6.202 1.00 94.50 165 ILE A O 1
ATOM 1331 N N . LEU A 1 166 ? 2.952 6.898 -4.201 1.00 96.62 166 LEU A N 1
ATOM 1332 C CA . LEU A 1 166 ? 1.742 6.282 -4.748 1.00 96.62 166 LEU A CA 1
ATOM 1333 C C . LEU A 1 166 ? 0.960 7.240 -5.668 1.00 96.62 166 LEU A C 1
ATOM 1335 O O . LEU A 1 166 ? 0.500 6.840 -6.736 1.00 96.62 166 LEU A O 1
ATOM 1339 N N . SER A 1 167 ? 0.833 8.510 -5.277 1.00 96.62 167 SER A N 1
ATOM 1340 C CA . SER A 1 167 ? 0.141 9.553 -6.047 1.00 96.62 167 SER A CA 1
ATOM 1341 C C . SER A 1 167 ? 0.843 9.825 -7.374 1.00 96.62 167 SER A C 1
ATOM 1343 O O . SER A 1 167 ? 0.191 9.962 -8.411 1.00 96.62 167 SER A O 1
ATOM 1345 N N . THR A 1 168 ? 2.173 9.849 -7.364 1.00 92.62 168 THR A N 1
ATOM 1346 C CA . THR A 1 168 ? 2.983 10.082 -8.559 1.00 92.62 168 THR A CA 1
ATOM 1347 C C . THR A 1 168 ? 2.884 8.919 -9.537 1.00 92.62 168 THR A C 1
ATOM 1349 O O . THR A 1 168 ? 2.630 9.134 -10.719 1.00 92.62 168 THR A O 1
ATOM 1352 N N . LEU A 1 169 ? 2.975 7.682 -9.042 1.00 91.56 169 LEU A N 1
ATOM 1353 C CA . LEU A 1 169 ? 2.818 6.482 -9.868 1.00 91.56 169 LEU A CA 1
ATOM 1354 C C . LEU A 1 169 ? 1.394 6.284 -10.396 1.00 91.56 169 LEU A C 1
ATOM 1356 O O . LEU A 1 169 ? 1.185 5.512 -11.317 1.00 91.56 169 LEU A O 1
ATOM 1360 N N . SER A 1 170 ? 0.395 6.981 -9.855 1.00 93.75 170 SER A N 1
ATOM 1361 C CA . SER A 1 170 ? -0.971 6.949 -10.400 1.00 93.75 170 SER A CA 1
ATOM 1362 C C . SER A 1 170 ? -1.167 7.803 -11.656 1.00 93.75 170 SER A C 1
ATOM 1364 O O . SER A 1 170 ? -2.260 7.823 -12.224 1.00 93.75 170 SER A O 1
ATOM 1366 N N . LYS A 1 171 ? -0.124 8.515 -12.094 1.00 91.25 171 LYS A N 1
ATOM 1367 C CA . LYS A 1 171 ? -0.148 9.479 -13.199 1.00 91.25 171 LYS A CA 1
ATOM 1368 C C . LYS A 1 171 ? 0.941 9.148 -14.217 1.00 91.25 171 LYS A C 1
ATOM 1370 O O . LYS A 1 171 ? 1.832 8.350 -13.958 1.00 91.25 171 LYS A O 1
ATOM 1375 N N . ASN A 1 172 ? 0.904 9.804 -15.376 1.00 87.75 172 ASN A N 1
ATOM 1376 C CA . ASN A 1 172 ? 2.045 9.778 -16.293 1.00 87.75 172 ASN A CA 1
ATOM 1377 C C . ASN A 1 172 ? 3.269 10.416 -15.616 1.00 87.75 172 ASN A C 1
ATOM 1379 O O . ASN A 1 172 ? 3.148 11.469 -14.981 1.00 87.75 172 ASN A O 1
ATOM 1383 N N . LEU A 1 173 ? 4.441 9.801 -15.772 1.00 84.38 173 LEU A N 1
ATOM 1384 C CA . LEU A 1 173 ? 5.681 10.361 -15.237 1.00 84.38 173 LEU A CA 1
ATOM 1385 C C . LEU A 1 173 ? 6.297 11.260 -16.297 1.00 84.38 173 LEU A C 1
ATOM 1387 O O . LEU A 1 173 ? 6.797 10.780 -17.312 1.00 84.38 173 LEU A O 1
ATOM 1391 N N . ASP A 1 174 ? 6.236 12.559 -16.047 1.00 83.56 174 ASP A N 1
ATOM 1392 C CA . ASP A 1 174 ? 7.062 13.566 -16.696 1.00 83.56 174 ASP A CA 1
ATOM 1393 C C . ASP A 1 174 ? 8.275 13.890 -15.808 1.00 83.56 174 ASP A C 1
ATOM 1395 O O . ASP A 1 174 ? 8.503 13.262 -14.772 1.00 83.56 174 ASP A O 1
ATOM 1399 N N . HIS A 1 175 ? 9.079 14.868 -16.217 1.00 79.38 175 HIS A N 1
ATOM 1400 C CA . HIS A 1 175 ? 10.294 15.231 -15.495 1.00 79.38 175 HIS A CA 1
ATOM 1401 C C . HIS A 1 175 ? 10.033 15.735 -14.061 1.00 79.38 175 HIS A C 1
ATOM 1403 O O . HIS A 1 175 ? 10.817 15.445 -13.153 1.00 79.38 175 HIS A O 1
ATOM 1409 N N . GLU A 1 176 ? 8.934 16.462 -13.840 1.00 83.81 176 GLU A N 1
ATOM 1410 C CA . GLU A 1 176 ? 8.579 17.018 -12.529 1.00 83.81 176 GLU A CA 1
ATOM 1411 C C . GLU A 1 176 ? 8.132 15.908 -11.575 1.00 83.81 176 GLU A C 1
ATOM 1413 O O . GLU A 1 176 ? 8.701 15.743 -10.491 1.00 83.81 176 GLU A O 1
ATOM 1418 N N . ASN A 1 177 ? 7.189 15.077 -12.022 1.00 82.81 177 ASN A N 1
ATOM 1419 C CA . ASN A 1 177 ? 6.708 13.915 -11.283 1.00 82.81 177 ASN A CA 1
ATOM 1420 C C . ASN A 1 177 ? 7.860 12.957 -10.961 1.00 82.81 177 ASN A C 1
ATOM 1422 O O . ASN A 1 177 ? 7.992 12.485 -9.834 1.00 82.81 177 ASN A O 1
ATOM 1426 N N . TYR A 1 178 ? 8.756 12.720 -11.916 1.00 81.12 178 TYR A N 1
ATOM 1427 C CA . TYR A 1 178 ? 9.926 11.875 -11.698 1.00 81.12 178 TYR A CA 1
ATOM 1428 C C . TYR A 1 178 ? 10.861 12.428 -10.610 1.00 81.12 178 TYR A C 1
ATOM 1430 O O . TYR A 1 178 ? 11.341 11.680 -9.757 1.00 81.12 178 TYR A O 1
ATOM 1438 N N . THR A 1 179 ? 11.084 13.743 -10.596 1.00 82.69 179 THR A N 1
ATOM 1439 C CA . THR A 1 179 ? 11.901 14.410 -9.570 1.00 82.69 179 THR A CA 1
ATOM 1440 C C . THR A 1 179 ? 11.260 14.291 -8.186 1.00 82.69 179 THR A C 1
ATOM 1442 O O . THR A 1 179 ? 11.948 13.982 -7.211 1.00 82.69 179 THR A O 1
ATOM 1445 N N . SER A 1 180 ? 9.940 14.474 -8.101 1.00 87.12 180 SER A N 1
ATOM 1446 C CA . SER A 1 180 ? 9.179 14.307 -6.858 1.00 87.12 180 SER A CA 1
ATOM 1447 C C . SER A 1 180 ? 9.260 12.869 -6.333 1.00 87.12 180 SER A C 1
ATOM 1449 O O . SER A 1 180 ? 9.630 12.655 -5.178 1.00 87.12 180 SER A O 1
ATOM 1451 N N . LEU A 1 181 ? 9.041 11.878 -7.204 1.00 86.38 181 LEU A N 1
ATOM 1452 C CA . LEU A 1 181 ? 9.188 10.459 -6.876 1.00 86.38 181 LEU A CA 1
ATOM 1453 C C . LEU A 1 181 ? 10.588 10.145 -6.336 1.00 86.38 181 LEU A C 1
ATOM 1455 O O . LEU A 1 181 ? 10.726 9.456 -5.325 1.00 86.38 181 LEU A O 1
ATOM 1459 N N . GLN A 1 182 ? 11.628 10.662 -6.992 1.00 82.81 182 GLN A N 1
ATOM 1460 C CA . GLN A 1 182 ? 13.008 10.469 -6.563 1.00 82.81 182 GLN A CA 1
ATOM 1461 C C . GLN A 1 182 ? 13.255 11.048 -5.166 1.00 82.81 182 GLN A C 1
ATOM 1463 O O . GLN A 1 182 ? 13.836 10.361 -4.325 1.00 82.81 182 GLN A O 1
ATOM 1468 N N . ALA A 1 183 ? 12.803 12.273 -4.899 1.00 85.50 183 ALA A N 1
ATOM 1469 C CA . ALA A 1 183 ? 12.940 12.890 -3.583 1.00 85.50 183 ALA A CA 1
ATOM 1470 C C . ALA A 1 183 ? 12.232 12.062 -2.496 1.00 85.50 183 ALA A C 1
ATOM 1472 O O . ALA A 1 183 ? 12.816 11.783 -1.448 1.00 85.50 183 ALA A O 1
ATOM 1473 N N . SER A 1 184 ? 11.013 11.587 -2.761 1.00 90.75 184 SER A N 1
ATOM 1474 C CA . SER A 1 184 ? 10.270 10.746 -1.817 1.00 90.75 184 SER A CA 1
ATOM 1475 C C . SER A 1 184 ? 10.921 9.384 -1.579 1.00 90.75 184 SER A C 1
ATOM 1477 O O . SER A 1 184 ? 10.905 8.897 -0.452 1.00 90.75 184 SER A O 1
ATOM 1479 N N . LEU A 1 185 ? 11.541 8.775 -2.593 1.00 86.56 185 LEU A N 1
ATOM 1480 C CA . LEU A 1 185 ? 12.301 7.532 -2.422 1.00 86.56 185 LEU A CA 1
ATOM 1481 C C . LEU A 1 185 ? 13.566 7.744 -1.579 1.00 86.56 185 LEU A C 1
ATOM 1483 O O . LEU A 1 185 ? 13.881 6.901 -0.741 1.00 86.56 185 LEU A O 1
ATOM 1487 N N . VAL A 1 186 ? 14.254 8.880 -1.738 1.00 83.94 186 VAL A N 1
ATOM 1488 C CA . VAL A 1 186 ? 15.375 9.260 -0.860 1.00 83.94 186 VAL A CA 1
ATOM 1489 C C . VAL A 1 186 ? 14.893 9.439 0.578 1.00 83.94 186 VAL A C 1
ATOM 1491 O O . VAL A 1 186 ? 15.530 8.932 1.502 1.00 83.94 186 VAL A O 1
ATOM 1494 N N . HIS A 1 187 ? 13.748 10.092 0.791 1.00 88.62 187 HIS A N 1
ATOM 1495 C CA . HIS A 1 187 ? 13.143 10.169 2.120 1.00 88.62 187 HIS A CA 1
ATOM 1496 C C . HIS A 1 187 ? 12.825 8.779 2.675 1.00 88.62 187 HIS A C 1
ATOM 1498 O O . HIS A 1 187 ? 13.234 8.478 3.793 1.00 88.62 187 HIS A O 1
ATOM 1504 N N . LEU A 1 188 ? 12.198 7.902 1.887 1.00 88.88 188 LEU A N 1
ATOM 1505 C CA . LEU A 1 188 ? 11.877 6.532 2.290 1.00 88.88 188 LEU A CA 1
ATOM 1506 C C . LEU A 1 188 ? 13.128 5.722 2.675 1.00 88.88 188 LEU A C 1
ATOM 1508 O O . LEU A 1 188 ? 13.066 4.935 3.614 1.00 88.88 188 LEU A O 1
ATOM 1512 N N . ALA A 1 189 ? 14.275 5.958 2.028 1.00 84.94 189 ALA A N 1
ATOM 1513 C CA . ALA A 1 189 ? 15.550 5.301 2.345 1.00 84.94 189 ALA A CA 1
ATOM 1514 C C . ALA A 1 189 ? 16.023 5.530 3.791 1.00 84.94 189 ALA A C 1
ATOM 1516 O O . ALA A 1 189 ? 16.764 4.715 4.346 1.00 84.94 189 ALA A O 1
ATOM 1517 N N . HIS A 1 190 ? 15.590 6.630 4.413 1.00 88.75 190 HIS A N 1
ATOM 1518 C CA . HIS A 1 190 ? 15.904 6.936 5.805 1.00 88.75 190 HIS A CA 1
ATOM 1519 C C . HIS A 1 190 ? 15.103 6.087 6.787 1.00 88.75 190 HIS A C 1
ATOM 1521 O O . HIS A 1 190 ? 15.456 6.033 7.958 1.00 88.75 190 HIS A O 1
ATOM 1527 N N . TYR A 1 191 ? 14.045 5.417 6.348 1.00 89.56 191 TYR A N 1
ATOM 1528 C CA . TYR A 1 191 ? 13.149 4.666 7.212 1.00 89.56 191 TYR A CA 1
ATOM 1529 C C . TYR A 1 191 ? 13.414 3.176 7.066 1.00 89.56 191 TYR A C 1
ATOM 1531 O O . TYR A 1 191 ? 13.097 2.574 6.043 1.00 89.56 191 TYR A O 1
ATOM 1539 N N . ARG A 1 192 ? 13.989 2.564 8.104 1.00 86.25 192 ARG A N 1
ATOM 1540 C CA . ARG A 1 192 ? 14.341 1.139 8.097 1.00 86.25 192 ARG A CA 1
ATOM 1541 C C . ARG A 1 192 ? 13.608 0.391 9.195 1.00 86.25 192 ARG A C 1
ATOM 1543 O O . ARG A 1 192 ? 13.413 0.906 10.298 1.00 86.25 192 ARG A O 1
ATOM 1550 N N . TRP A 1 193 ? 13.228 -0.848 8.901 1.00 83.25 193 TRP A N 1
ATOM 1551 C CA . TRP A 1 193 ? 12.647 -1.727 9.909 1.00 83.25 193 TRP A CA 1
ATOM 1552 C C . TRP A 1 193 ? 13.716 -2.169 10.917 1.00 83.25 193 TRP A C 1
ATOM 1554 O O . TRP A 1 193 ? 14.711 -2.801 10.553 1.00 83.25 193 TRP A O 1
ATOM 1564 N N . CYS A 1 194 ? 13.498 -1.894 12.201 1.00 74.44 194 CYS A N 1
ATOM 1565 C CA . CYS A 1 194 ? 14.374 -2.343 13.274 1.00 74.44 194 CYS A CA 1
ATOM 1566 C C . CYS A 1 194 ? 13.924 -3.696 13.842 1.00 74.44 194 CYS A C 1
ATOM 1568 O O . CYS A 1 194 ? 12.753 -3.932 14.149 1.00 74.44 194 CYS A O 1
ATOM 1570 N N . GLN A 1 195 ? 14.886 -4.606 14.012 1.00 67.38 195 GLN A N 1
ATOM 1571 C CA . GLN A 1 195 ? 14.663 -5.900 14.660 1.00 67.38 195 GLN A CA 1
ATOM 1572 C C . GLN A 1 195 ? 14.202 -5.717 16.120 1.00 67.38 195 GLN A C 1
ATOM 1574 O O . GLN A 1 195 ? 14.474 -4.696 16.748 1.00 67.38 195 GLN A O 1
ATOM 1579 N N . GLY A 1 196 ? 13.508 -6.719 16.671 1.00 64.00 196 GLY A N 1
ATOM 1580 C CA . GLY A 1 196 ? 13.083 -6.713 18.080 1.00 64.00 196 GLY A CA 1
ATOM 1581 C C . GLY A 1 196 ? 11.759 -5.999 18.376 1.00 64.00 196 GLY A C 1
ATOM 1582 O O . GLY A 1 196 ? 11.479 -5.708 19.532 1.00 64.00 196 GLY A O 1
ATOM 1583 N N . GLY A 1 197 ? 10.934 -5.727 17.359 1.00 63.28 197 GLY A N 1
ATOM 1584 C CA . GLY A 1 197 ? 9.584 -5.173 17.548 1.00 63.28 197 GLY A CA 1
ATOM 1585 C C . GLY A 1 197 ? 9.532 -3.654 17.730 1.00 63.28 197 GLY A C 1
ATOM 1586 O O . GLY A 1 197 ? 8.482 -3.122 18.067 1.00 63.28 197 GLY A O 1
ATOM 1587 N N . LEU A 1 198 ? 10.641 -2.954 17.472 1.00 65.94 198 LEU A N 1
ATOM 1588 C CA . LEU A 1 198 ? 10.737 -1.493 17.578 1.00 65.94 198 LEU A CA 1
ATOM 1589 C C . LEU A 1 198 ? 10.101 -0.746 16.392 1.00 65.94 198 LEU A C 1
ATOM 1591 O O . LEU A 1 198 ? 10.074 0.479 16.391 1.00 65.94 198 LEU A O 1
ATOM 1595 N N . GLY A 1 199 ? 9.584 -1.470 15.397 1.00 76.56 199 GLY A N 1
ATOM 1596 C CA . GLY A 1 199 ? 8.942 -0.881 14.228 1.00 76.56 199 GLY A CA 1
ATOM 1597 C C . GLY A 1 199 ? 9.941 -0.265 13.250 1.00 76.56 199 GLY A C 1
ATOM 1598 O O . GLY A 1 199 ? 11.072 -0.736 13.111 1.00 76.56 199 GLY A O 1
ATOM 1599 N N . ILE A 1 200 ? 9.503 0.778 12.550 1.00 83.50 200 ILE A N 1
ATOM 1600 C CA . ILE A 1 200 ? 10.346 1.569 11.652 1.00 83.50 200 ILE A CA 1
ATOM 1601 C C . ILE A 1 200 ? 11.016 2.679 12.451 1.00 83.50 200 ILE A C 1
ATOM 1603 O O . ILE A 1 200 ? 10.332 3.419 13.154 1.00 83.50 200 ILE A O 1
ATOM 1607 N N . ASN A 1 201 ? 12.323 2.849 12.266 1.00 85.12 201 ASN A N 1
ATOM 1608 C CA . ASN A 1 201 ? 13.046 4.007 12.775 1.00 85.12 201 ASN A CA 1
ATOM 1609 C C . ASN A 1 201 ? 13.655 4.826 11.640 1.00 85.12 201 ASN A C 1
ATOM 1611 O O . ASN A 1 201 ? 14.144 4.282 10.646 1.00 85.12 201 ASN A O 1
ATOM 1615 N N . LYS A 1 202 ? 13.661 6.145 11.841 1.00 89.19 202 LYS A N 1
ATOM 1616 C CA . LYS A 1 202 ? 14.386 7.089 10.997 1.00 89.19 202 LYS A CA 1
ATOM 1617 C C . LYS A 1 202 ? 15.878 7.005 11.320 1.00 89.19 202 LYS A C 1
ATOM 1619 O O . LYS A 1 202 ? 16.298 7.235 12.453 1.00 89.19 202 LYS A O 1
ATOM 1624 N N . LEU A 1 203 ? 16.673 6.644 10.326 1.00 85.75 203 LEU A N 1
ATOM 1625 C CA . LEU A 1 203 ? 18.123 6.604 10.384 1.00 85.75 203 LEU A CA 1
ATOM 1626 C C . LEU A 1 203 ? 18.721 8.003 10.232 1.00 85.75 203 LEU A C 1
ATOM 1628 O O . LEU A 1 203 ? 18.126 8.907 9.645 1.00 85.75 203 LEU A O 1
ATOM 1632 N N . THR A 1 204 ? 19.947 8.164 10.729 1.00 85.38 204 THR A N 1
ATOM 1633 C CA . THR A 1 204 ? 20.751 9.357 10.465 1.00 85.38 204 THR A CA 1
ATOM 1634 C C . THR A 1 204 ? 21.262 9.355 9.026 1.00 85.38 204 THR A C 1
ATOM 1636 O O . THR A 1 204 ? 21.544 8.299 8.459 1.00 85.38 204 THR A O 1
ATOM 1639 N N . GLU A 1 205 ? 21.492 10.545 8.469 1.00 81.06 205 GLU A N 1
ATOM 1640 C CA . GLU A 1 205 ? 22.108 10.728 7.144 1.00 81.06 205 GLU A CA 1
ATOM 1641 C C . GLU A 1 205 ? 23.410 9.917 6.996 1.00 81.06 205 GLU A C 1
ATOM 1643 O O . GLU A 1 205 ? 23.659 9.280 5.976 1.00 81.06 205 GLU A O 1
ATOM 1648 N N . SER A 1 206 ? 24.237 9.883 8.049 1.00 78.69 206 SER A N 1
ATOM 1649 C CA . SER A 1 206 ? 25.480 9.106 8.075 1.00 78.69 206 SER A CA 1
ATOM 1650 C C . SER A 1 206 ? 25.249 7.597 7.955 1.00 78.69 206 SER A C 1
ATOM 1652 O O . SER A 1 206 ? 25.992 6.924 7.240 1.00 78.69 206 SER A O 1
ATOM 1654 N N . ALA A 1 207 ? 24.219 7.065 8.619 1.00 78.88 207 ALA A N 1
ATOM 1655 C CA . ALA A 1 207 ? 23.885 5.647 8.577 1.00 78.88 207 ALA A CA 1
ATOM 1656 C C . ALA A 1 207 ? 23.368 5.250 7.188 1.00 78.88 207 ALA A C 1
ATOM 1658 O O . ALA A 1 207 ? 23.848 4.267 6.621 1.00 78.88 207 ALA A O 1
ATOM 1659 N N . VAL A 1 208 ? 22.484 6.061 6.595 1.00 76.06 208 VAL A N 1
ATOM 1660 C CA . VAL A 1 208 ? 21.997 5.865 5.218 1.00 76.06 208 VAL A CA 1
ATOM 1661 C C . VAL A 1 208 ? 23.162 5.896 4.225 1.00 76.06 208 VAL A C 1
ATOM 1663 O O . VAL A 1 208 ? 23.286 5.001 3.389 1.00 76.06 208 VAL A O 1
ATOM 1666 N N . ARG A 1 209 ? 24.083 6.860 4.365 1.00 70.75 209 ARG A N 1
ATOM 1667 C CA . ARG A 1 209 ? 25.278 6.966 3.510 1.00 70.75 209 ARG A CA 1
ATOM 1668 C C . ARG A 1 209 ? 26.207 5.767 3.607 1.00 70.75 209 ARG A C 1
ATOM 1670 O O . ARG A 1 209 ? 26.689 5.300 2.585 1.00 70.75 209 ARG A O 1
ATOM 1677 N N . SER A 1 210 ? 26.436 5.260 4.815 1.00 67.75 210 SER A N 1
ATOM 1678 C CA . SER A 1 210 ? 27.335 4.123 5.042 1.00 67.75 210 SER A CA 1
ATOM 1679 C C . SER A 1 210 ? 26.792 2.784 4.543 1.00 67.75 210 SER A C 1
ATOM 1681 O O . SER A 1 210 ? 27.575 1.905 4.196 1.00 67.75 210 SER A O 1
ATOM 1683 N N . GLY A 1 211 ? 25.467 2.616 4.537 1.00 62.12 211 GLY A N 1
ATOM 1684 C CA . GLY A 1 211 ? 24.830 1.364 4.143 1.00 62.12 211 GLY A CA 1
ATOM 1685 C C . GLY A 1 211 ? 24.434 1.321 2.674 1.00 62.12 211 GLY A C 1
ATOM 1686 O O . GLY A 1 211 ? 24.425 0.239 2.093 1.00 62.12 211 GLY A O 1
ATOM 1687 N N . TRP A 1 212 ? 24.072 2.471 2.097 1.00 57.84 212 TRP A N 1
ATOM 1688 C CA . TRP A 1 212 ? 23.284 2.465 0.873 1.00 57.84 212 TRP A CA 1
ATOM 1689 C C . TRP A 1 212 ? 23.457 3.630 -0.080 1.00 57.84 212 TRP A C 1
ATOM 1691 O O . TRP A 1 212 ? 22.943 3.443 -1.161 1.00 57.84 212 TRP A O 1
ATOM 1701 N N . TYR A 1 213 ? 24.099 4.773 0.204 1.00 50.59 213 TYR A N 1
ATOM 1702 C CA . TYR A 1 213 ? 24.294 5.773 -0.867 1.00 50.59 213 TYR A CA 1
ATOM 1703 C C . TYR A 1 213 ? 25.260 5.194 -1.907 1.00 50.59 213 TYR A C 1
ATOM 1705 O O . TYR A 1 213 ? 26.466 5.190 -1.635 1.00 50.59 213 TYR A O 1
ATOM 1713 N N . PRO A 1 214 ? 24.829 4.751 -3.106 1.00 46.75 214 PRO A N 1
ATOM 1714 C CA . PRO A 1 214 ? 25.754 4.885 -4.204 1.00 46.75 214 PRO A CA 1
ATOM 1715 C C . PRO A 1 214 ? 25.680 6.361 -4.640 1.00 46.75 214 PRO A C 1
ATOM 1717 O O . PRO A 1 214 ? 24.714 7.077 -4.350 1.00 46.75 214 PRO A O 1
ATOM 1720 N N . ASP A 1 215 ? 26.699 6.885 -5.300 1.00 50.25 215 ASP A N 1
ATOM 1721 C CA . ASP A 1 215 ? 26.608 8.245 -5.824 1.00 50.25 215 ASP A CA 1
ATOM 1722 C C . ASP A 1 215 ? 25.330 8.410 -6.668 1.00 50.25 215 ASP A C 1
ATOM 1724 O O . ASP A 1 215 ? 24.879 7.466 -7.320 1.00 50.25 215 ASP A O 1
ATOM 1728 N N . HIS A 1 216 ? 24.738 9.608 -6.656 1.00 45.19 216 HIS A N 1
ATOM 1729 C CA . HIS A 1 216 ? 23.479 9.983 -7.331 1.00 45.19 216 HIS A CA 1
ATOM 1730 C C . HIS A 1 216 ? 23.345 9.444 -8.783 1.00 45.19 216 HIS A C 1
ATOM 1732 O O . HIS A 1 216 ? 22.237 9.275 -9.295 1.00 45.19 216 HIS A O 1
ATOM 1738 N N . GLN A 1 217 ? 24.476 9.144 -9.437 1.00 42.28 217 GLN A N 1
ATOM 1739 C CA . GLN A 1 217 ? 24.597 8.479 -10.739 1.00 42.28 217 GLN A CA 1
ATOM 1740 C C . GLN A 1 217 ? 24.048 7.044 -10.792 1.00 42.28 217 GLN A C 1
ATOM 1742 O O . GLN A 1 217 ? 23.428 6.670 -11.783 1.00 42.28 217 GLN A O 1
ATOM 1747 N N . HIS A 1 218 ? 24.222 6.231 -9.753 1.00 45.12 218 HIS A N 1
ATOM 1748 C CA . HIS A 1 218 ? 23.771 4.833 -9.756 1.00 45.12 218 HIS A CA 1
ATOM 1749 C C . HIS A 1 218 ? 22.249 4.713 -9.604 1.00 45.12 218 HIS A C 1
ATOM 1751 O O . HIS A 1 218 ? 21.671 3.697 -9.979 1.00 45.12 218 HIS A O 1
ATOM 1757 N N . TRP A 1 219 ? 21.590 5.760 -9.100 1.00 49.66 219 TRP A N 1
ATOM 1758 C CA . TRP A 1 219 ? 20.138 5.810 -8.951 1.00 49.66 219 TRP A CA 1
ATOM 1759 C C . TRP A 1 219 ? 19.406 5.973 -10.287 1.00 49.66 219 TRP A C 1
ATOM 1761 O O . TRP A 1 219 ? 18.434 5.269 -10.556 1.00 49.66 219 TRP A O 1
ATOM 1771 N N . GLN A 1 220 ? 19.914 6.850 -11.163 1.00 49.34 220 GLN A N 1
ATOM 1772 C CA . GLN A 1 220 ? 19.405 6.988 -12.534 1.00 49.34 220 GLN A CA 1
ATOM 1773 C C . GLN A 1 220 ? 19.580 5.686 -13.325 1.00 49.34 220 GLN A C 1
ATOM 1775 O O . GLN A 1 220 ? 18.672 5.280 -14.048 1.00 49.34 220 GLN A O 1
ATOM 1780 N N . VAL A 1 221 ? 20.703 4.994 -13.107 1.00 46.00 221 VAL A N 1
ATOM 1781 C CA . VAL A 1 221 ? 20.974 3.661 -13.662 1.00 46.00 221 VAL A CA 1
ATOM 1782 C C . VAL A 1 221 ? 20.003 2.612 -13.108 1.00 46.00 221 VAL A C 1
ATOM 1784 O O . VAL A 1 221 ? 19.622 1.705 -13.836 1.00 46.00 221 VAL A O 1
ATOM 1787 N N . TYR A 1 222 ? 19.542 2.736 -11.860 1.00 49.09 222 TYR A N 1
ATOM 1788 C CA . TYR A 1 222 ? 18.629 1.769 -11.241 1.00 49.09 222 TYR A CA 1
ATOM 1789 C C . TYR A 1 222 ? 17.192 1.878 -11.764 1.00 49.09 222 TYR A C 1
ATOM 1791 O O . TYR A 1 222 ? 16.591 0.868 -12.122 1.00 49.09 222 TYR A O 1
ATOM 1799 N N . VAL A 1 223 ? 16.661 3.096 -11.906 1.00 51.00 223 VAL A N 1
ATOM 1800 C CA . VAL A 1 223 ? 15.347 3.305 -12.540 1.00 51.00 223 VAL A CA 1
ATOM 1801 C C . VAL A 1 223 ? 15.385 2.930 -14.031 1.00 51.00 223 VAL A C 1
ATOM 1803 O O . VAL A 1 223 ? 14.422 2.361 -14.544 1.00 51.00 223 VAL A O 1
ATOM 1806 N N . GLN A 1 224 ? 16.522 3.143 -14.708 1.00 48.22 224 GLN A N 1
ATOM 1807 C CA . GLN A 1 224 ? 16.769 2.632 -16.065 1.00 48.22 224 GLN A CA 1
ATOM 1808 C C . GLN A 1 224 ? 16.927 1.099 -16.137 1.00 48.22 224 GLN A C 1
ATOM 1810 O O . GLN A 1 224 ? 16.558 0.485 -17.137 1.00 48.22 224 GLN A O 1
ATOM 1815 N N . LEU A 1 225 ? 17.469 0.444 -15.108 1.00 42.88 225 LEU A N 1
ATOM 1816 C CA . LEU A 1 225 ? 17.601 -1.020 -15.042 1.00 42.88 225 LEU A CA 1
ATOM 1817 C C . LEU A 1 225 ? 16.241 -1.700 -14.889 1.00 42.88 225 LEU A C 1
ATOM 1819 O O . LEU A 1 225 ? 15.991 -2.714 -15.545 1.00 42.88 225 LEU A O 1
ATOM 1823 N N . VAL A 1 226 ? 15.348 -1.117 -14.083 1.00 47.09 226 VAL A N 1
ATOM 1824 C CA . VAL A 1 226 ? 13.956 -1.565 -13.997 1.00 47.09 226 VAL A CA 1
ATOM 1825 C C . VAL A 1 226 ? 13.275 -1.387 -15.358 1.00 47.09 226 VAL A C 1
ATOM 1827 O O . VAL A 1 226 ? 12.639 -2.313 -15.825 1.00 47.09 226 VAL A O 1
ATOM 1830 N N . SER A 1 227 ? 13.461 -0.287 -16.089 1.00 47.03 227 SER A N 1
ATOM 1831 C CA . SER A 1 227 ? 12.829 -0.152 -17.415 1.00 47.03 227 SER A CA 1
ATOM 1832 C C . SER A 1 227 ? 13.422 -1.045 -18.524 1.00 47.03 227 SER A C 1
ATOM 1834 O O . SER A 1 227 ? 12.715 -1.341 -19.482 1.00 47.03 227 SER A O 1
ATOM 1836 N N . SER A 1 228 ? 14.671 -1.516 -18.408 1.00 40.22 228 SER A N 1
ATOM 1837 C CA . SER A 1 228 ? 15.383 -2.253 -19.477 1.00 40.22 228 SER A CA 1
ATOM 1838 C C . SER A 1 228 ? 15.415 -3.783 -19.338 1.00 40.22 228 SER A C 1
ATOM 1840 O O . SER A 1 228 ? 15.701 -4.478 -20.310 1.00 40.22 228 SER A O 1
ATOM 1842 N N . THR A 1 229 ? 15.083 -4.345 -18.172 1.00 43.06 229 THR A N 1
ATOM 1843 C CA . THR A 1 229 ? 14.995 -5.811 -17.960 1.00 43.06 229 THR A CA 1
ATOM 1844 C C . THR A 1 229 ? 13.575 -6.378 -18.158 1.00 43.06 229 THR A C 1
ATOM 1846 O O . THR A 1 229 ? 13.324 -7.563 -17.935 1.00 43.06 229 THR A O 1
ATOM 1849 N N . ILE A 1 230 ? 12.635 -5.535 -18.601 1.00 48.19 230 ILE A N 1
ATOM 1850 C CA . ILE A 1 230 ? 11.176 -5.685 -18.476 1.00 48.19 230 ILE A CA 1
ATOM 1851 C C . ILE A 1 230 ? 10.509 -5.605 -19.867 1.00 48.19 230 ILE A C 1
ATOM 1853 O O . ILE A 1 230 ? 9.658 -4.759 -20.122 1.00 48.19 230 ILE A O 1
ATOM 1857 N N . GLU A 1 231 ? 10.851 -6.494 -20.800 1.00 51.47 231 GLU A N 1
ATOM 1858 C CA . GLU A 1 231 ? 10.016 -6.677 -22.010 1.00 51.47 231 GLU A CA 1
ATOM 1859 C C . GLU A 1 231 ? 9.383 -8.071 -22.081 1.00 51.47 231 GLU A C 1
ATOM 1861 O O . GLU A 1 231 ? 8.185 -8.182 -22.334 1.00 51.47 231 GLU A O 1
ATOM 1866 N N . ALA A 1 232 ? 10.130 -9.138 -21.775 1.00 49.00 232 ALA A N 1
ATOM 1867 C CA . ALA A 1 232 ? 9.617 -10.507 -21.902 1.00 49.00 232 ALA A CA 1
ATOM 1868 C C . ALA A 1 232 ? 8.677 -10.947 -20.754 1.00 49.00 232 ALA A C 1
ATOM 1870 O O . ALA A 1 232 ? 7.728 -11.685 -20.998 1.00 49.00 232 ALA A O 1
ATOM 1871 N N . ASP A 1 233 ? 8.906 -10.490 -19.516 1.00 64.00 233 ASP A N 1
ATOM 1872 C CA . ASP A 1 233 ? 8.131 -10.910 -18.325 1.00 64.00 233 ASP A CA 1
ATOM 1873 C C . ASP A 1 233 ? 6.985 -9.930 -17.981 1.00 64.00 233 ASP A C 1
ATOM 1875 O O . ASP A 1 233 ? 5.998 -10.272 -17.337 1.00 64.00 233 ASP A O 1
ATOM 1879 N N . THR A 1 234 ? 7.038 -8.696 -18.481 1.00 75.06 234 THR A N 1
ATOM 1880 C CA . THR A 1 234 ? 6.081 -7.618 -18.161 1.00 75.06 234 THR A CA 1
ATOM 1881 C C . THR A 1 234 ? 4.644 -7.988 -18.476 1.00 75.06 234 THR A C 1
ATOM 1883 O O . THR A 1 234 ? 3.742 -7.683 -17.700 1.00 75.06 234 THR A O 1
ATOM 1886 N N . HIS A 1 235 ? 4.418 -8.647 -19.614 1.00 82.94 235 HIS A N 1
ATOM 1887 C CA . HIS A 1 235 ? 3.079 -9.069 -20.004 1.00 82.94 235 HIS A CA 1
ATOM 1888 C C . HIS A 1 235 ? 2.524 -10.121 -19.037 1.00 82.94 235 HIS A C 1
ATOM 1890 O O . HIS A 1 235 ? 1.393 -9.985 -18.579 1.00 82.94 235 HIS A O 1
ATOM 1896 N N . GLN A 1 236 ? 3.329 -11.120 -18.661 1.00 84.94 236 GLN A N 1
ATOM 1897 C CA . GLN A 1 236 ? 2.921 -12.150 -17.707 1.00 84.94 236 GLN A CA 1
ATOM 1898 C C . GLN A 1 236 ? 2.620 -11.551 -16.328 1.00 84.94 236 GLN A C 1
ATOM 1900 O O . GLN A 1 236 ? 1.595 -11.884 -15.732 1.00 84.94 236 GLN A O 1
ATOM 1905 N N . ARG A 1 237 ? 3.452 -10.615 -15.853 1.00 87.62 237 ARG A N 1
ATOM 1906 C CA . ARG A 1 237 ? 3.214 -9.914 -14.584 1.00 87.62 237 ARG A CA 1
ATOM 1907 C C . ARG A 1 237 ? 1.944 -9.067 -14.607 1.00 87.62 237 ARG A C 1
ATOM 1909 O O . ARG A 1 237 ? 1.155 -9.146 -13.669 1.00 87.62 237 ARG A O 1
ATOM 1916 N N . LYS A 1 238 ? 1.702 -8.310 -15.685 1.00 90.25 238 LYS A N 1
ATOM 1917 C CA . LYS A 1 238 ? 0.455 -7.543 -15.880 1.00 90.25 238 LYS A CA 1
ATOM 1918 C C . LYS A 1 238 ? -0.769 -8.455 -15.849 1.00 90.25 238 LYS A C 1
ATOM 1920 O O . LYS A 1 238 ? -1.689 -8.200 -15.082 1.00 90.25 238 LYS A O 1
ATOM 1925 N N . MET A 1 239 ? -0.736 -9.558 -16.598 1.00 89.69 239 MET A N 1
ATOM 1926 C CA . MET A 1 239 ? -1.822 -10.543 -16.633 1.00 89.69 239 MET A CA 1
ATOM 1927 C C . MET A 1 239 ? -2.083 -11.182 -15.261 1.00 89.69 239 MET A C 1
ATOM 1929 O O . MET A 1 239 ? -3.237 -11.418 -14.905 1.00 89.69 239 MET A O 1
ATOM 1933 N N . ALA A 1 240 ?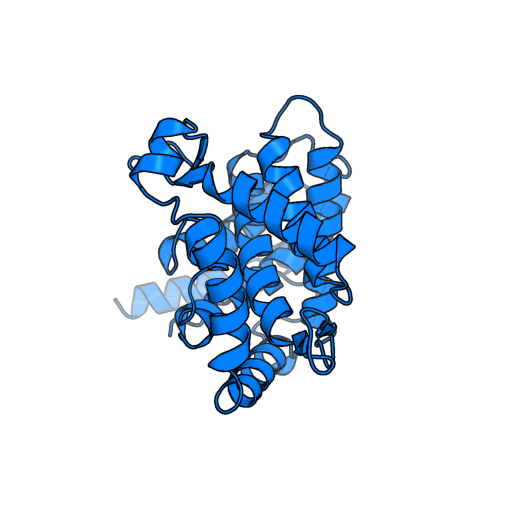 -1.034 -11.457 -14.480 1.00 90.19 240 ALA A N 1
ATOM 1934 C CA . ALA A 1 240 ? -1.160 -11.990 -13.124 1.00 90.19 240 ALA A CA 1
ATOM 1935 C C . ALA A 1 240 ? -1.722 -10.954 -12.132 1.00 90.19 240 ALA A C 1
ATOM 1937 O O . ALA A 1 240 ? -2.551 -11.291 -11.293 1.00 90.19 240 ALA A O 1
ATOM 1938 N N . ILE A 1 241 ? -1.331 -9.683 -12.248 1.00 92.06 241 ILE A N 1
ATOM 1939 C CA . ILE A 1 241 ? -1.927 -8.588 -11.466 1.00 92.06 241 ILE A CA 1
ATOM 1940 C C . ILE A 1 241 ? -3.413 -8.423 -11.819 1.00 92.06 241 ILE A C 1
ATOM 1942 O O . ILE A 1 241 ? -4.264 -8.338 -10.934 1.00 92.06 241 ILE A O 1
ATOM 1946 N N . GLU A 1 242 ? -3.743 -8.427 -13.111 1.00 92.00 242 GLU A N 1
ATOM 1947 C CA . GLU A 1 242 ? -5.121 -8.334 -13.594 1.00 92.00 242 GLU A CA 1
ATOM 1948 C C . GLU A 1 242 ? -5.988 -9.501 -13.121 1.00 92.00 242 GLU A C 1
ATOM 1950 O O . GLU A 1 242 ? -7.145 -9.283 -12.762 1.00 92.00 242 GLU A O 1
ATOM 1955 N N . SER A 1 243 ? -5.463 -10.732 -13.111 1.00 90.00 243 SER A N 1
ATOM 1956 C CA . SER A 1 243 ? -6.234 -11.915 -12.717 1.00 90.00 243 SER A CA 1
ATOM 1957 C C . SER A 1 243 ? -6.641 -11.882 -11.244 1.00 90.00 243 SER A C 1
ATOM 1959 O O . SER A 1 243 ? -7.787 -12.201 -10.937 1.00 90.00 243 SER A O 1
ATOM 1961 N N . LEU A 1 244 ? -5.763 -11.412 -10.354 1.00 86.88 244 LEU A N 1
ATOM 1962 C CA . LEU A 1 244 ? -6.051 -11.243 -8.923 1.00 86.88 244 LEU A CA 1
ATOM 1963 C C . LEU A 1 244 ? -7.101 -10.159 -8.650 1.00 86.88 244 LEU A C 1
ATOM 1965 O O . LEU A 1 244 ? -7.808 -10.199 -7.647 1.00 86.88 244 LEU A O 1
ATOM 1969 N N . GLY A 1 245 ? -7.235 -9.194 -9.559 1.00 81.62 245 GLY A N 1
ATOM 1970 C CA . GLY A 1 245 ? -8.240 -8.140 -9.476 1.00 81.62 245 GLY A CA 1
ATOM 1971 C C . GLY A 1 245 ? -9.671 -8.587 -9.785 1.00 81.62 245 GLY A C 1
ATOM 1972 O O . GLY A 1 245 ? -10.611 -7.841 -9.497 1.00 81.62 245 GLY A O 1
ATOM 1973 N N . ARG A 1 246 ? -9.859 -9.770 -10.382 1.00 82.44 246 ARG A N 1
ATOM 1974 C CA . ARG A 1 246 ? -11.168 -10.227 -10.865 1.00 82.44 246 ARG A CA 1
ATOM 1975 C C . ARG A 1 246 ? -12.062 -10.708 -9.726 1.00 82.44 246 ARG A C 1
ATOM 1977 O O . ARG A 1 246 ? -11.600 -11.174 -8.689 1.00 82.44 246 ARG A O 1
ATOM 1984 N N . SER A 1 247 ? -13.374 -10.605 -9.920 1.00 74.00 247 SER A N 1
ATOM 1985 C CA . SER A 1 247 ? -14.361 -11.034 -8.922 1.00 74.00 247 SER A CA 1
ATOM 1986 C C . SER A 1 247 ? -14.422 -12.554 -8.745 1.00 74.00 247 SER A C 1
ATOM 1988 O O . SER A 1 247 ? -14.729 -13.017 -7.652 1.00 74.00 247 SER A O 1
ATOM 1990 N N . ASP A 1 248 ? -14.116 -13.322 -9.792 1.00 74.44 248 ASP A N 1
ATOM 1991 C CA . ASP A 1 248 ? -14.081 -14.790 -9.794 1.00 74.44 248 ASP A CA 1
ATOM 1992 C C . ASP A 1 248 ? -12.807 -15.367 -9.160 1.00 74.44 248 ASP A C 1
ATOM 1994 O O . ASP A 1 248 ? -12.787 -16.528 -8.752 1.00 74.44 248 ASP A O 1
ATOM 1998 N N . ALA A 1 249 ? -11.763 -14.551 -9.014 1.00 74.00 249 ALA A N 1
ATOM 1999 C CA . ALA A 1 249 ? -10.557 -14.924 -8.292 1.00 74.00 249 ALA A CA 1
ATOM 2000 C C . ALA A 1 249 ? -10.765 -14.962 -6.768 1.00 74.00 249 ALA A C 1
ATOM 2002 O O . ALA A 1 249 ? -9.937 -15.543 -6.072 1.00 74.00 249 ALA A O 1
ATOM 2003 N N . ARG A 1 250 ? -11.862 -14.409 -6.239 1.00 69.81 250 ARG A N 1
ATOM 2004 C CA . ARG A 1 250 ? -12.081 -14.188 -4.799 1.00 69.81 250 ARG A CA 1
ATOM 2005 C C . ARG A 1 250 ? -12.760 -15.358 -4.096 1.00 69.81 250 ARG A C 1
ATOM 2007 O O . ARG A 1 250 ? -13.438 -16.168 -4.726 1.00 69.81 250 ARG A O 1
ATOM 2014 N N . VAL A 1 251 ? -12.602 -15.432 -2.774 1.00 72.62 251 VAL A N 1
ATOM 2015 C CA . VAL A 1 251 ? -13.363 -16.367 -1.928 1.00 72.62 251 VAL A CA 1
ATOM 2016 C C . VAL A 1 251 ? -14.693 -15.732 -1.520 1.00 72.62 251 VAL A C 1
ATOM 2018 O O . VAL A 1 251 ? -15.727 -16.401 -1.512 1.00 72.62 251 VAL A O 1
ATOM 2021 N N . CYS A 1 252 ? -14.692 -14.432 -1.219 1.00 72.31 252 CYS A N 1
ATOM 2022 C CA . CYS A 1 252 ? -15.873 -13.665 -0.837 1.00 72.31 252 CYS A CA 1
ATOM 2023 C C . CYS A 1 252 ? -16.292 -12.647 -1.908 1.00 72.31 252 CYS A C 1
ATOM 2025 O O . CYS A 1 252 ? -15.502 -12.162 -2.717 1.00 72.31 252 CYS A O 1
ATOM 2027 N N . GLN A 1 253 ? -17.583 -12.306 -1.904 1.00 76.44 253 GLN A N 1
ATOM 2028 C CA . GLN A 1 253 ? -18.127 -11.263 -2.775 1.00 76.44 253 GLN A CA 1
ATOM 2029 C C . GLN A 1 253 ? -17.672 -9.873 -2.318 1.00 76.44 253 GLN A C 1
ATOM 2031 O O . GLN A 1 253 ? -17.444 -9.642 -1.132 1.00 76.44 253 GLN A O 1
ATOM 2036 N N . SER A 1 254 ? -17.624 -8.920 -3.252 1.00 78.88 254 SER A N 1
ATOM 2037 C CA . SER A 1 254 ? -17.343 -7.517 -2.928 1.00 78.88 254 SER A CA 1
ATOM 2038 C C . SER A 1 254 ? -18.286 -6.989 -1.836 1.00 78.88 254 SER A C 1
ATOM 2040 O O . SER A 1 254 ? -19.486 -7.279 -1.832 1.00 78.88 254 SER A O 1
ATOM 2042 N N . GLY A 1 255 ? -17.735 -6.221 -0.894 1.00 82.12 255 GLY A N 1
ATOM 2043 C CA . GLY A 1 255 ? -18.460 -5.712 0.275 1.00 82.12 255 GLY A CA 1
ATOM 2044 C C . GLY A 1 255 ? -18.456 -6.655 1.482 1.00 82.12 255 GLY A C 1
ATOM 2045 O O . GLY A 1 255 ? -18.958 -6.279 2.547 1.00 82.12 255 GLY A O 1
ATOM 2046 N N . PHE A 1 256 ? -17.872 -7.844 1.339 1.00 85.12 256 PHE A N 1
ATOM 2047 C CA . PHE A 1 256 ? -17.566 -8.751 2.435 1.00 85.12 256 PHE A CA 1
ATOM 2048 C C . PHE A 1 256 ? -16.055 -8.815 2.652 1.00 85.12 256 PHE A C 1
ATOM 2050 O O . PHE A 1 256 ? -15.274 -8.723 1.712 1.00 85.12 256 PHE A O 1
ATOM 2057 N N . PHE A 1 257 ? -15.664 -8.984 3.905 1.00 85.62 257 PHE A N 1
ATOM 2058 C CA . PHE A 1 257 ? -14.307 -9.250 4.316 1.00 85.62 257 PHE A CA 1
ATOM 2059 C C . PHE A 1 257 ? -13.908 -10.639 3.834 1.00 85.62 257 PHE A C 1
ATOM 2061 O O . PHE A 1 257 ? -14.514 -11.638 4.229 1.00 85.62 257 PHE A O 1
ATOM 2068 N N . ASP A 1 258 ? -12.910 -10.677 2.963 1.00 81.94 258 ASP A N 1
ATOM 2069 C CA . ASP A 1 258 ? -12.331 -11.910 2.459 1.00 81.94 258 ASP A CA 1
ATOM 2070 C C . ASP A 1 258 ? -11.122 -12.264 3.323 1.00 81.94 258 ASP A C 1
ATOM 2072 O O . ASP A 1 258 ? -10.177 -11.492 3.431 1.00 81.94 258 ASP A O 1
ATOM 2076 N N . LEU A 1 259 ? -11.146 -13.435 3.951 1.00 70.56 259 LEU A N 1
ATOM 2077 C CA . LEU A 1 259 ? -10.038 -13.909 4.780 1.00 70.56 259 LEU A CA 1
ATOM 2078 C C . LEU A 1 259 ? -8.838 -14.371 3.949 1.00 70.56 259 LEU A C 1
ATOM 2080 O O . LEU A 1 259 ? -7.769 -14.572 4.520 1.00 70.56 259 LEU A O 1
ATOM 2084 N N . ASN A 1 260 ? -9.041 -14.580 2.645 1.00 65.94 260 ASN A N 1
ATOM 2085 C CA . ASN A 1 260 ? -8.124 -15.180 1.688 1.00 65.94 260 ASN A CA 1
ATOM 2086 C C . ASN A 1 260 ? -7.181 -16.204 2.329 1.00 65.94 260 ASN A C 1
ATOM 2088 O O . ASN A 1 260 ? -5.994 -15.973 2.539 1.00 65.94 260 ASN A O 1
ATOM 2092 N N . ILE A 1 261 ? -7.753 -17.358 2.667 1.00 55.81 261 ILE A N 1
ATOM 2093 C CA . ILE A 1 261 ? -7.069 -18.455 3.362 1.00 55.81 261 ILE A CA 1
ATOM 2094 C C . ILE A 1 261 ? -6.361 -19.381 2.351 1.00 55.81 261 ILE A C 1
ATOM 2096 O O . ILE A 1 261 ? -6.101 -20.553 2.630 1.00 55.81 261 ILE A O 1
ATOM 2100 N N . ARG A 1 262 ? -6.085 -18.904 1.129 1.00 54.75 262 ARG A N 1
ATOM 2101 C CA . ARG A 1 262 ? -5.390 -19.696 0.111 1.00 54.75 262 ARG A CA 1
ATOM 2102 C C . ARG A 1 262 ? -3.917 -19.810 0.492 1.00 54.75 262 ARG A C 1
ATOM 2104 O O . ARG A 1 262 ? -3.078 -19.041 0.047 1.00 54.75 262 ARG A O 1
ATOM 2111 N N . PHE A 1 263 ? -3.615 -20.784 1.345 1.00 40.56 263 PHE A N 1
ATOM 2112 C CA . PHE A 1 263 ? -2.250 -21.223 1.597 1.00 40.56 263 PHE A CA 1
ATOM 2113 C C . PHE A 1 263 ? -1.687 -21.794 0.290 1.00 40.56 263 PHE A C 1
ATOM 2115 O O . PHE A 1 263 ? -2.168 -22.834 -0.170 1.00 40.56 263 PHE A O 1
ATOM 2122 N N . VAL A 1 264 ? -0.718 -21.096 -0.306 1.00 41.31 264 VAL A N 1
ATOM 2123 C CA . VAL A 1 264 ? 0.131 -21.637 -1.379 1.00 41.31 264 VAL A CA 1
ATOM 2124 C C . VAL A 1 264 ? 1.131 -22.614 -0.774 1.00 41.31 264 VAL A C 1
ATOM 2126 O O . VAL A 1 264 ? 1.722 -22.270 0.275 1.00 41.31 264 VAL A O 1
#

Foldseek 3Di:
DVVVVVVVVVCVVVPPQLLQFLVSDQALVSLLVLLCLLLVLLVVLHPLQLLCLLQPLCVLVDPSLLSNLLSLLLNLLSLVSNCVRPVLCPPHDPSSVSSLLSSLSSLLSLLVLQWDDDPPDPWTFRPDDDPSSVSSLVSSLSVLVSVLVDDPDDDNLLSVLSSLSSVLSVGTDDPVSVVSNVVSSVSSLQWGQDPDPPGIDGHDPVVSVVPPDDDPVVVVVSSVVSNPVADPCSVVSNVSSNVSSDQVVFPDGRSGNGSPPPDD